Protein AF-A0A4P9VZH7-F1 (afdb_monomer)

Secondary structure (DSSP, 8-state):
--SHHHHHHHHHHHHHHHH---TT--EEEEE--TTSSHHHHHHHHHHHH-BSSSSEEEE-HHHHHSPPPPTTSB-HHHHTTTT-SEEEEEPPPTTPPEEHHHHHHHHSSPPEEEB-TT--SPEEE---SEEEEE-SSPPPEES--GGGGGGEEEEE---EEESS--STTEEE--TTHHHHHTT-HHHHHTT-

Foldseek 3Di:
DLDVVLVVVVLVVVVVLPVLDLPLLAAEEEEADPQLCPVVVVVLVCLQQPEQVGQEYEDEVCQQQDDDDDLADADVVLVSQANHSAYEYEDDPPPRAGELVSSSVQSDQDWRWYHHPPDPDIDIGGHRYHYYYYDHDDHHHPDDDCVSVSRYHYDYSQAHADCDADDPRYDHDDPCSSVVSSPCNVVSNVSD

Structure (mmCIF, N/CA/C/O backbone):
data_AF-A0A4P9VZH7-F1
#
_entry.id   AF-A0A4P9VZH7-F1
#
loop_
_atom_site.group_PDB
_atom_site.id
_atom_site.type_symbol
_atom_site.label_atom_id
_atom_site.label_alt_id
_atom_site.label_comp_id
_atom_site.label_asym_id
_atom_site.label_entity_id
_atom_site.label_seq_id
_atom_site.pdbx_PDB_ins_code
_atom_site.Cartn_x
_atom_site.Cartn_y
_atom_site.Cartn_z
_atom_site.occupancy
_atom_site.B_iso_or_equiv
_atom_site.auth_seq_id
_atom_site.auth_comp_id
_atom_site.auth_asym_id
_atom_site.auth_atom_id
_atom_site.pdbx_PDB_model_num
ATOM 1 N N . MET A 1 1 ? 7.309 -5.563 -14.336 1.00 83.44 1 MET A N 1
ATOM 2 C CA . MET A 1 1 ? 7.587 -6.885 -13.747 1.00 83.44 1 MET A CA 1
ATOM 3 C C . MET A 1 1 ? 8.394 -7.714 -14.736 1.00 83.44 1 MET A C 1
ATOM 5 O O . MET A 1 1 ? 8.312 -7.403 -15.923 1.00 83.44 1 MET A O 1
ATOM 9 N N . PRO A 1 2 ? 9.255 -8.638 -14.278 1.00 81.81 2 PRO A N 1
ATOM 10 C CA . PRO A 1 2 ? 10.140 -9.444 -15.129 1.00 81.81 2 PRO A CA 1
ATOM 11 C C . PRO A 1 2 ? 9.435 -10.348 -16.132 1.00 81.81 2 PRO A C 1
ATOM 13 O O . PRO A 1 2 ? 9.999 -10.617 -17.189 1.00 81.81 2 PRO A O 1
ATOM 16 N N . ASN A 1 3 ? 8.241 -10.826 -15.794 1.00 89.06 3 ASN A N 1
ATOM 17 C CA . ASN A 1 3 ? 7.464 -11.752 -16.604 1.00 89.06 3 ASN A CA 1
ATOM 18 C C . ASN A 1 3 ? 5.957 -11.470 -16.445 1.00 89.06 3 ASN A C 1
ATOM 20 O O . ASN A 1 3 ? 5.538 -10.697 -15.574 1.00 89.06 3 ASN A O 1
ATOM 24 N N . ASP A 1 4 ? 5.157 -12.089 -17.312 1.00 91.69 4 ASP A N 1
ATOM 25 C CA . ASP A 1 4 ? 3.703 -11.905 -17.351 1.00 91.69 4 ASP A CA 1
ATOM 26 C C . ASP A 1 4 ? 2.993 -12.538 -16.149 1.00 91.69 4 ASP A C 1
ATOM 28 O O . ASP A 1 4 ? 1.936 -12.063 -15.740 1.00 91.69 4 ASP A O 1
ATOM 32 N N . GLU A 1 5 ? 3.576 -13.577 -15.550 1.00 92.12 5 GLU A N 1
ATOM 33 C CA . GLU A 1 5 ? 3.021 -14.247 -14.373 1.00 92.12 5 GLU A CA 1
ATOM 34 C C . GLU A 1 5 ? 3.055 -13.329 -13.145 1.00 92.12 5 GLU A C 1
ATOM 36 O O . GLU A 1 5 ? 2.029 -13.111 -12.503 1.00 92.12 5 GLU A O 1
ATOM 41 N N . GLU A 1 6 ? 4.195 -12.695 -12.874 1.00 89.94 6 GLU A N 1
ATOM 42 C CA . GLU A 1 6 ? 4.352 -11.702 -11.811 1.00 89.94 6 GLU A CA 1
ATOM 43 C C . GLU A 1 6 ? 3.517 -10.446 -12.067 1.00 89.94 6 GLU A C 1
ATOM 45 O O . GLU A 1 6 ? 2.970 -9.862 -11.130 1.00 89.94 6 GLU A O 1
ATOM 50 N N . LEU A 1 7 ? 3.377 -10.027 -13.331 1.00 91.62 7 LEU A N 1
ATOM 51 C CA . LEU A 1 7 ? 2.460 -8.944 -13.685 1.00 91.62 7 LEU A CA 1
ATOM 52 C C . LEU A 1 7 ? 1.005 -9.337 -13.397 1.00 91.62 7 LEU A C 1
ATOM 54 O O . LEU A 1 7 ? 0.269 -8.550 -12.808 1.00 91.62 7 LEU A O 1
ATOM 58 N N . SER A 1 8 ? 0.592 -10.548 -13.777 1.00 94.19 8 SER A N 1
ATOM 59 C CA . SER A 1 8 ? -0.756 -11.058 -13.518 1.00 94.19 8 SER A CA 1
ATOM 60 C C . SER A 1 8 ? -1.032 -11.175 -12.020 1.00 94.19 8 SER A C 1
ATOM 62 O O . SER A 1 8 ? -2.099 -10.768 -11.564 1.00 94.19 8 SER A O 1
ATOM 64 N N . TYR A 1 9 ? -0.066 -11.676 -11.246 1.00 91.69 9 TYR A N 1
ATOM 65 C CA . TYR A 1 9 ? -0.145 -11.727 -9.790 1.00 91.69 9 TYR A CA 1
ATOM 66 C C . TYR A 1 9 ? -0.318 -10.329 -9.190 1.00 91.69 9 TYR A C 1
ATOM 68 O O . TYR A 1 9 ? -1.246 -10.112 -8.413 1.00 91.69 9 TYR A O 1
ATOM 76 N N . LEU A 1 10 ? 0.517 -9.366 -9.600 1.00 92.56 10 LEU A N 1
ATOM 77 C CA . LEU A 1 10 ? 0.422 -7.979 -9.148 1.00 92.56 10 LEU A CA 1
ATOM 78 C C . LEU A 1 10 ? -0.959 -7.386 -9.437 1.00 92.56 10 LEU A C 1
ATOM 80 O O . LEU A 1 10 ? -1.552 -6.785 -8.549 1.00 92.56 10 LEU A O 1
ATOM 84 N N . LEU A 1 11 ? -1.472 -7.550 -10.660 1.00 94.12 11 LEU A N 1
ATOM 85 C CA . LEU A 1 11 ? -2.777 -7.012 -11.048 1.00 94.12 11 LEU A CA 1
ATOM 86 C C . LEU A 1 11 ? -3.919 -7.656 -10.252 1.00 94.12 11 LEU A C 1
ATOM 88 O O . LEU A 1 11 ? -4.786 -6.940 -9.767 1.00 94.12 11 LEU A O 1
ATOM 92 N N . LYS A 1 12 ? -3.892 -8.978 -10.035 1.00 92.19 12 LYS A N 1
ATOM 93 C CA . LYS A 1 12 ? -4.881 -9.673 -9.189 1.00 92.19 12 LYS A CA 1
ATOM 94 C C . LYS A 1 12 ? -4.823 -9.213 -7.735 1.00 92.19 12 LYS A C 1
ATOM 96 O O . LYS A 1 12 ? -5.861 -9.026 -7.108 1.00 92.19 12 LYS A O 1
ATOM 101 N N . TRP A 1 13 ? -3.620 -9.021 -7.198 1.00 91.50 13 TRP A N 1
ATOM 102 C CA . TRP A 1 13 ? -3.444 -8.480 -5.856 1.00 91.50 13 TRP A CA 1
ATOM 103 C C . TRP A 1 13 ? -3.993 -7.050 -5.762 1.00 91.50 13 TRP A C 1
ATOM 105 O O . TRP A 1 13 ? -4.778 -6.762 -4.864 1.00 91.50 13 TRP A O 1
ATOM 115 N N . LEU A 1 14 ? -3.682 -6.181 -6.724 1.00 93.12 14 LEU A N 1
ATOM 116 C CA . LEU A 1 14 ? -4.234 -4.826 -6.780 1.00 93.12 14 LEU A CA 1
ATOM 117 C C . LEU A 1 14 ? -5.761 -4.805 -6.900 1.00 93.12 14 LEU A C 1
ATOM 119 O O . LEU A 1 14 ? -6.404 -4.003 -6.227 1.00 93.12 14 LEU A O 1
ATOM 123 N N . ALA A 1 15 ? -6.337 -5.698 -7.706 1.00 92.75 15 ALA A N 1
ATOM 124 C CA . ALA A 1 15 ? -7.782 -5.875 -7.810 1.00 92.75 15 ALA A CA 1
ATOM 125 C C . ALA A 1 15 ? -8.389 -6.273 -6.456 1.00 92.75 15 ALA A C 1
ATOM 127 O O . ALA A 1 15 ? -9.385 -5.695 -6.025 1.00 92.75 15 ALA A O 1
ATOM 128 N N . SER A 1 16 ? -7.733 -7.179 -5.719 1.00 90.38 16 SER A N 1
ATOM 129 C CA . SER A 1 16 ? -8.167 -7.559 -4.367 1.00 90.38 16 SER A CA 1
ATOM 130 C C . SER A 1 16 ? -8.118 -6.402 -3.363 1.00 90.38 16 SER A C 1
ATOM 132 O O . SER A 1 16 ? -8.847 -6.410 -2.381 1.00 90.38 16 SER A O 1
ATOM 134 N N . CYS A 1 17 ? -7.319 -5.356 -3.606 1.00 91.25 17 CYS A N 1
ATOM 135 C CA . CYS A 1 17 ? -7.330 -4.175 -2.745 1.00 91.25 17 CYS A CA 1
ATOM 136 C C . CYS A 1 17 ? -8.631 -3.358 -2.869 1.00 91.25 17 CYS A C 1
ATOM 138 O O . CYS A 1 17 ? -8.919 -2.564 -1.975 1.00 91.25 17 CYS A O 1
ATOM 140 N N . LEU A 1 18 ? -9.404 -3.503 -3.955 1.00 91.19 18 LEU A N 1
ATOM 141 C CA . LEU A 1 18 ? -10.576 -2.665 -4.248 1.00 91.19 18 LEU A CA 1
ATOM 142 C C . LEU A 1 18 ? -11.820 -3.032 -3.427 1.00 91.19 18 LEU A C 1
ATOM 144 O O . LEU A 1 18 ? -12.591 -2.145 -3.041 1.00 91.19 18 LEU A O 1
ATOM 148 N N . ASP A 1 19 ? -12.029 -4.320 -3.156 1.00 87.81 19 ASP A N 1
ATOM 149 C CA . ASP A 1 19 ? -13.253 -4.812 -2.509 1.00 87.81 19 ASP A CA 1
ATOM 150 C C . ASP A 1 19 ? -13.330 -4.443 -1.013 1.00 87.81 19 ASP A C 1
ATOM 152 O O . ASP A 1 19 ? -14.419 -4.301 -0.450 1.00 87.81 19 ASP A O 1
ATOM 156 N N . GLY A 1 20 ? -12.176 -4.179 -0.393 1.00 84.75 20 GLY A N 1
ATOM 157 C CA . GLY A 1 20 ? -12.034 -3.859 1.023 1.00 84.75 20 GLY A CA 1
ATOM 158 C C . GLY A 1 20 ? -12.288 -5.032 1.961 1.00 84.75 20 GLY A C 1
ATOM 159 O O . GLY A 1 20 ? -12.512 -4.816 3.155 1.00 84.75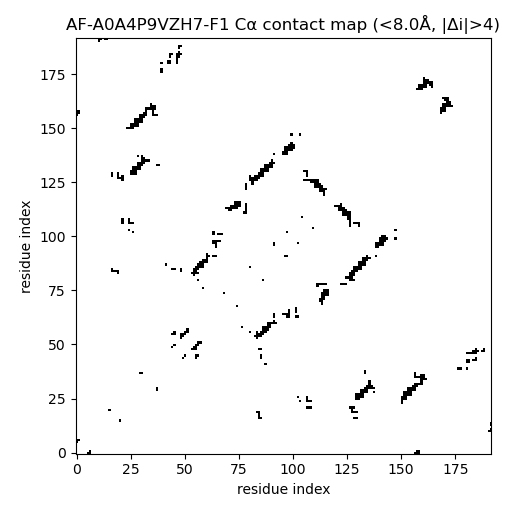 20 GLY A O 1
ATOM 160 N N . LEU A 1 21 ? -12.276 -6.253 1.428 1.00 84.12 21 LEU A N 1
ATOM 161 C CA . LEU A 1 21 ? -12.323 -7.482 2.191 1.00 84.12 21 LEU A CA 1
ATOM 162 C C . LEU A 1 21 ? -10.932 -7.785 2.747 1.00 84.12 21 LEU A C 1
ATOM 164 O O . LEU A 1 21 ? -9.894 -7.586 2.120 1.00 84.12 21 LEU A O 1
ATOM 168 N N . LYS A 1 22 ? -10.916 -8.283 3.976 1.00 75.12 22 LYS A N 1
ATOM 169 C CA . LYS A 1 22 ? -9.702 -8.522 4.760 1.00 75.12 22 LYS A CA 1
ATOM 170 C C . LYS A 1 22 ? -9.483 -10.011 4.990 1.00 75.12 22 LYS A C 1
ATOM 172 O O . LYS A 1 22 ? -9.107 -10.437 6.078 1.00 75.12 22 LYS A O 1
ATOM 177 N N . THR A 1 23 ? -9.726 -10.810 3.955 1.00 69.38 23 THR A N 1
ATOM 178 C CA . THR A 1 23 ? -9.753 -12.278 4.038 1.00 69.38 23 THR A CA 1
ATOM 179 C C . THR A 1 23 ? -8.418 -12.867 4.493 1.00 69.38 23 THR A C 1
ATOM 181 O O . THR A 1 23 ? -8.400 -13.880 5.181 1.00 69.38 23 THR A O 1
ATOM 184 N N . ASN A 1 24 ? -7.310 -12.202 4.156 1.00 66.25 24 ASN A N 1
ATOM 185 C CA . ASN A 1 24 ? -5.959 -12.715 4.384 1.00 66.25 24 ASN A CA 1
ATOM 186 C C . ASN A 1 24 ? -5.114 -11.834 5.331 1.00 66.25 24 ASN A C 1
ATOM 188 O O . ASN A 1 24 ? -3.944 -12.128 5.545 1.00 66.25 24 ASN A O 1
ATOM 192 N N . GLU A 1 25 ? -5.676 -10.739 5.869 1.00 79.12 25 GLU A N 1
ATOM 193 C CA . GLU A 1 25 ? -4.986 -9.801 6.784 1.00 79.12 25 GLU A CA 1
ATOM 194 C C . GLU A 1 25 ? -3.587 -9.355 6.298 1.00 79.12 25 GLU A C 1
ATOM 196 O O . GLU A 1 25 ? -2.666 -9.166 7.099 1.00 79.12 25 GLU A O 1
ATOM 201 N N . ILE A 1 26 ? -3.436 -9.192 4.976 1.00 77.25 26 ILE A N 1
ATOM 202 C CA . ILE A 1 26 ? -2.144 -9.010 4.304 1.00 77.25 26 ILE A CA 1
ATOM 203 C C . ILE A 1 26 ? -1.599 -7.590 4.502 1.00 77.25 26 ILE A C 1
ATOM 205 O O . ILE A 1 26 ? -2.324 -6.605 4.331 1.00 77.25 26 ILE A O 1
ATOM 209 N N . PHE A 1 27 ? -0.296 -7.483 4.776 1.00 87.56 27 PHE A N 1
ATOM 210 C CA . PHE A 1 27 ? 0.482 -6.281 4.454 1.00 87.56 27 PHE A CA 1
ATOM 211 C C . PHE A 1 27 ? 1.467 -6.593 3.331 1.00 87.56 27 PHE A C 1
ATOM 213 O O . PHE A 1 27 ? 1.895 -7.733 3.160 1.00 87.56 27 PHE A O 1
ATOM 220 N N . THR A 1 28 ? 1.844 -5.584 2.554 1.00 91.44 28 THR A N 1
ATOM 221 C CA . THR A 1 28 ? 2.711 -5.775 1.394 1.00 91.44 28 THR A CA 1
ATOM 222 C C . THR A 1 28 ? 3.897 -4.830 1.414 1.00 91.44 28 THR A C 1
ATOM 224 O O . THR A 1 28 ? 3.746 -3.618 1.534 1.00 91.44 28 THR A O 1
ATOM 227 N N . ILE A 1 29 ? 5.094 -5.383 1.258 1.00 91.50 29 ILE A N 1
ATOM 228 C CA . ILE A 1 29 ? 6.333 -4.627 1.133 1.00 91.50 29 ILE A CA 1
ATOM 229 C C . ILE A 1 29 ? 6.671 -4.481 -0.349 1.00 91.50 29 ILE A C 1
ATOM 231 O O . ILE A 1 29 ? 6.890 -5.468 -1.050 1.00 91.50 29 ILE A O 1
AT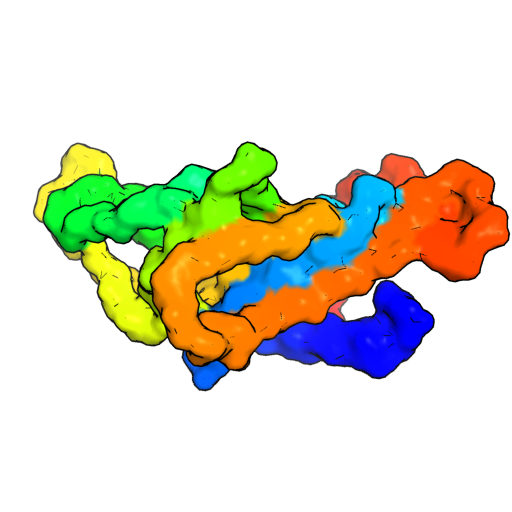OM 235 N N . LEU A 1 30 ? 6.766 -3.240 -0.818 1.00 93.44 30 LEU A N 1
ATOM 236 C CA . LEU A 1 30 ? 7.319 -2.911 -2.126 1.00 93.44 30 LEU A CA 1
ATOM 237 C C . LEU A 1 30 ? 8.805 -2.603 -1.947 1.00 93.44 30 LEU A C 1
ATOM 239 O O . LEU A 1 30 ? 9.168 -1.557 -1.399 1.00 93.44 30 LEU A O 1
ATOM 243 N N . THR A 1 31 ? 9.665 -3.499 -2.428 1.00 92.19 31 THR A N 1
ATOM 244 C CA . THR A 1 31 ? 11.121 -3.395 -2.258 1.00 92.19 31 THR A CA 1
ATOM 245 C C . THR A 1 31 ? 11.869 -3.258 -3.582 1.00 92.19 31 THR A C 1
ATOM 247 O O . THR A 1 31 ? 11.302 -3.407 -4.662 1.00 92.19 31 THR A O 1
ATOM 250 N N . GLY A 1 32 ? 13.140 -2.874 -3.514 1.00 88.81 32 GLY A N 1
ATOM 251 C CA . GLY A 1 32 ? 14.052 -2.801 -4.654 1.00 88.81 32 GLY A CA 1
ATOM 252 C C . GLY A 1 32 ? 14.937 -1.558 -4.620 1.00 88.81 32 GLY A C 1
ATOM 253 O O . GLY A 1 32 ? 14.823 -0.714 -3.733 1.00 88.81 32 GLY A O 1
ATOM 254 N N . SER A 1 33 ? 15.819 -1.422 -5.605 1.00 85.31 33 SER A N 1
ATOM 255 C CA . SER A 1 33 ? 16.818 -0.347 -5.615 1.00 85.31 33 SER A CA 1
ATOM 256 C C . SER A 1 33 ? 16.256 1.031 -6.014 1.00 85.31 33 SER A C 1
ATOM 258 O O . SER A 1 33 ? 15.162 1.163 -6.556 1.00 85.31 33 SER A O 1
ATOM 260 N N . GLY A 1 34 ? 17.012 2.103 -5.766 1.00 86.06 34 GLY A N 1
ATOM 261 C CA . GLY A 1 34 ? 16.618 3.447 -6.200 1.00 86.06 34 GLY A CA 1
ATOM 262 C C . GLY A 1 34 ? 16.421 3.548 -7.722 1.00 86.06 34 GLY A C 1
ATOM 263 O O . GLY A 1 34 ? 17.186 2.971 -8.497 1.00 86.06 34 GLY A O 1
ATOM 264 N N . ARG A 1 35 ? 15.434 4.354 -8.148 1.00 88.38 35 ARG A N 1
ATOM 265 C CA . ARG A 1 35 ? 14.987 4.513 -9.553 1.00 88.38 35 ARG A CA 1
ATOM 266 C C . ARG A 1 35 ? 14.364 3.242 -10.151 1.00 88.38 35 ARG A C 1
ATOM 268 O O . ARG A 1 35 ? 14.589 2.956 -11.320 1.00 88.38 35 ARG A O 1
ATOM 275 N N . ASN A 1 36 ? 13.555 2.514 -9.386 1.00 91.69 36 ASN A N 1
ATOM 276 C CA . ASN A 1 36 ? 12.896 1.279 -9.833 1.00 91.69 36 ASN A CA 1
ATOM 277 C C . ASN A 1 36 ? 11.384 1.386 -10.103 1.00 91.69 36 ASN A C 1
ATOM 279 O O . ASN A 1 36 ? 10.748 0.400 -10.455 1.00 91.69 36 ASN A O 1
ATOM 283 N N . GLY A 1 37 ? 10.796 2.573 -9.938 1.00 91.75 37 GLY A N 1
ATOM 284 C CA . GLY A 1 37 ? 9.382 2.814 -10.239 1.00 91.75 37 GLY A CA 1
ATOM 285 C C . GLY A 1 37 ? 8.403 2.618 -9.077 1.00 91.75 37 GLY A C 1
ATOM 286 O O . GLY A 1 37 ? 7.245 2.971 -9.261 1.00 91.75 37 GLY A O 1
ATOM 287 N N . LYS A 1 38 ? 8.833 2.183 -7.878 1.00 92.69 38 LYS A N 1
ATOM 288 C CA . LYS A 1 38 ? 7.950 2.025 -6.692 1.00 92.69 38 LYS A CA 1
ATOM 289 C C . LYS A 1 38 ? 7.105 3.266 -6.389 1.00 92.69 38 LYS A C 1
ATOM 291 O O . LYS A 1 38 ? 5.890 3.178 -6.249 1.00 92.69 38 LYS A O 1
ATOM 296 N N . GLY A 1 39 ? 7.748 4.434 -6.362 1.00 92.81 39 GLY A N 1
ATOM 297 C CA . GLY A 1 39 ? 7.053 5.693 -6.089 1.00 92.81 39 GLY A CA 1
ATOM 298 C C . GLY A 1 39 ? 6.059 6.078 -7.188 1.00 92.81 39 GLY A C 1
ATOM 299 O O . GLY A 1 39 ? 4.980 6.566 -6.888 1.00 92.81 39 GLY A O 1
ATOM 300 N N . VAL A 1 40 ? 6.388 5.811 -8.458 1.00 94.75 40 VAL A N 1
ATOM 301 C CA . VAL A 1 40 ? 5.478 6.065 -9.592 1.00 94.75 40 VAL A CA 1
ATOM 302 C C . VAL A 1 40 ? 4.289 5.103 -9.563 1.00 94.75 40 VAL A C 1
ATOM 304 O O . VAL A 1 40 ? 3.174 5.490 -9.885 1.00 94.75 40 VAL A O 1
ATOM 307 N N . PHE A 1 41 ? 4.519 3.861 -9.148 1.00 95.00 41 PHE A N 1
ATOM 308 C CA . PHE A 1 41 ? 3.471 2.870 -8.957 1.00 95.00 41 PHE A CA 1
ATOM 309 C C . PHE A 1 41 ? 2.500 3.263 -7.835 1.00 95.00 41 PHE A C 1
ATOM 311 O O . PHE A 1 41 ? 1.290 3.205 -8.025 1.00 95.00 41 PHE A O 1
ATOM 318 N N . CYS A 1 42 ? 3.010 3.733 -6.694 1.00 94.75 42 CYS A N 1
ATOM 319 C CA . CYS A 1 42 ? 2.145 4.216 -5.617 1.00 94.75 42 CYS A CA 1
ATOM 320 C C . CYS A 1 42 ? 1.383 5.482 -6.023 1.00 94.75 42 CYS A C 1
ATOM 322 O O . CYS A 1 42 ? 0.205 5.595 -5.709 1.00 94.75 42 CYS A O 1
ATOM 324 N N . GLU A 1 43 ? 2.014 6.379 -6.787 1.00 9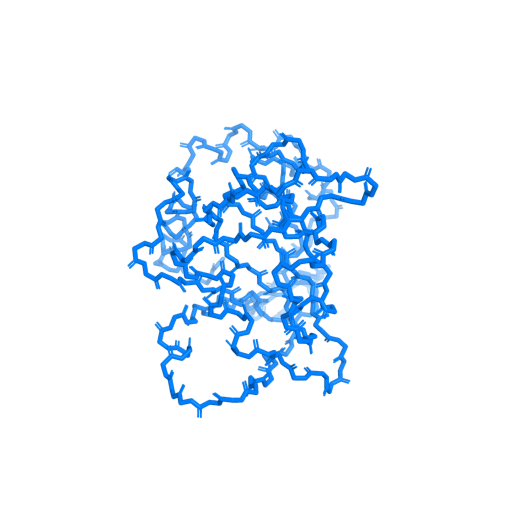5.62 43 GLU A N 1
ATOM 325 C CA . GLU A 1 43 ? 1.330 7.531 -7.382 1.00 95.62 43 GLU A CA 1
ATOM 326 C C . GLU A 1 43 ? 0.180 7.097 -8.302 1.00 95.62 43 GLU A C 1
ATOM 328 O O . GLU A 1 43 ? -0.914 7.646 -8.218 1.00 95.62 43 GLU A O 1
ATOM 333 N N . LEU A 1 44 ? 0.384 6.070 -9.135 1.00 96.44 44 LEU A N 1
ATOM 334 C CA . LEU A 1 44 ? -0.682 5.521 -9.974 1.00 96.44 44 LEU A CA 1
ATOM 335 C C . LEU A 1 44 ? -1.855 5.021 -9.124 1.00 96.44 44 LEU A C 1
ATOM 337 O O . LEU A 1 44 ? -3.001 5.322 -9.450 1.00 96.44 44 LEU A O 1
ATOM 341 N N . MET A 1 45 ? -1.590 4.324 -8.016 1.00 96.19 45 MET A N 1
ATOM 342 C CA . MET A 1 45 ? -2.640 3.890 -7.086 1.00 96.19 45 MET A CA 1
ATOM 343 C C . MET A 1 45 ? -3.363 5.068 -6.432 1.00 96.19 45 MET A C 1
ATOM 345 O O . MET A 1 45 ? -4.590 5.059 -6.355 1.00 96.19 45 MET A O 1
ATOM 349 N N . TYR A 1 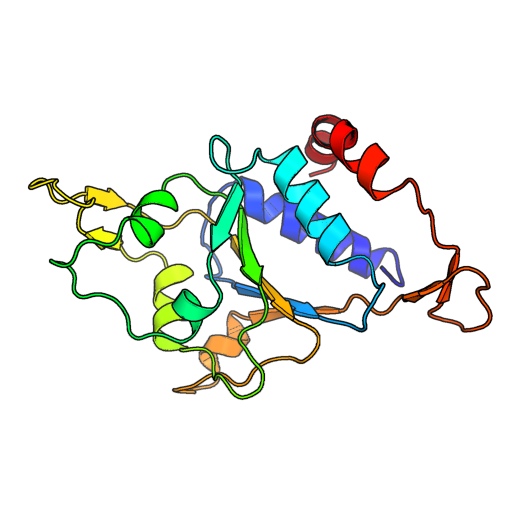46 ? -2.637 6.107 -6.015 1.00 96.62 46 TYR A N 1
ATOM 350 C CA . TYR A 1 46 ? -3.225 7.322 -5.445 1.00 96.62 46 TYR A CA 1
ATOM 351 C C . TYR A 1 46 ? -4.136 8.048 -6.431 1.00 96.62 46 TYR A C 1
ATOM 353 O O . TYR A 1 46 ? -5.226 8.473 -6.058 1.00 96.62 46 TYR A O 1
ATOM 361 N N . VAL A 1 47 ? -3.721 8.159 -7.691 1.00 96.50 47 VAL A N 1
ATOM 362 C CA . VAL A 1 47 ? -4.522 8.772 -8.756 1.00 96.50 47 VAL A CA 1
ATOM 363 C C . VAL A 1 47 ? -5.734 7.900 -9.098 1.00 96.50 47 VAL A C 1
ATOM 365 O O . VAL A 1 47 ? -6.816 8.424 -9.340 1.00 96.50 47 VAL A O 1
ATOM 368 N N . THR A 1 48 ? -5.573 6.575 -9.091 1.00 96.38 48 THR A N 1
ATOM 369 C CA . THR A 1 48 ? -6.637 5.611 -9.420 1.00 96.38 48 THR A CA 1
ATOM 370 C C . THR A 1 48 ? -7.723 5.566 -8.350 1.00 96.38 48 THR A C 1
ATOM 372 O O . THR A 1 48 ? -8.906 5.605 -8.666 1.00 96.38 48 THR A O 1
ATOM 375 N N . MET A 1 49 ? -7.332 5.501 -7.076 1.00 95.00 49 MET A N 1
ATOM 376 C CA . MET A 1 49 ? -8.262 5.376 -5.950 1.00 95.00 49 MET A CA 1
ATOM 377 C C . MET A 1 49 ? -8.689 6.724 -5.353 1.00 95.00 49 MET A C 1
ATOM 379 O O . MET A 1 49 ? -9.664 6.774 -4.607 1.00 95.00 49 MET A O 1
ATOM 383 N N . GLY A 1 50 ? -7.979 7.809 -5.666 1.00 96.00 50 GLY A N 1
ATOM 384 C CA . GLY A 1 50 ? -8.162 9.133 -5.076 1.00 96.00 50 GLY A CA 1
ATOM 385 C C . GLY A 1 50 ? -7.492 9.248 -3.704 1.00 96.00 50 GLY A C 1
ATOM 386 O O . GLY A 1 50 ? -7.886 8.582 -2.746 1.00 96.00 50 GLY A O 1
ATOM 387 N N . LEU A 1 51 ? -6.480 10.109 -3.594 1.00 94.25 51 LEU A N 1
ATOM 388 C CA . LEU A 1 51 ? -5.749 10.345 -2.348 1.00 94.25 51 LEU A CA 1
ATOM 389 C C . LEU A 1 51 ? -6.539 11.235 -1.378 1.00 94.25 51 LEU A C 1
ATOM 391 O O . LEU A 1 51 ? -7.125 12.234 -1.788 1.00 94.25 51 LEU A O 1
ATOM 395 N N . SER A 1 52 ? -6.484 10.900 -0.088 1.00 85.75 52 SER A N 1
ATOM 396 C CA . SER A 1 52 ? -7.075 11.628 1.049 1.00 85.75 52 SER A CA 1
ATOM 397 C C . SER A 1 52 ? -8.599 11.662 1.062 1.00 85.75 52 SER A C 1
ATOM 399 O O . SER A 1 52 ? -9.190 11.111 1.985 1.00 85.75 52 SER A O 1
ATOM 401 N N . GLU A 1 53 ? -9.235 12.227 0.041 1.00 89.00 53 GLU A N 1
ATOM 402 C CA . GLU A 1 53 ? -10.699 12.306 -0.077 1.00 89.00 53 GLU A CA 1
ATOM 403 C C . GLU A 1 53 ? -11.300 11.045 -0.716 1.00 89.00 53 GLU A C 1
ATOM 405 O O . GLU A 1 53 ? -12.466 10.725 -0.502 1.00 89.00 53 GLU A O 1
ATOM 410 N N . GLY A 1 54 ? -10.499 10.302 -1.486 1.00 94.81 54 GLY A N 1
ATOM 411 C CA . GLY A 1 54 ? -10.909 9.040 -2.097 1.00 94.81 54 GLY A CA 1
ATOM 412 C C . GLY A 1 54 ? -10.593 7.823 -1.229 1.00 94.81 54 GLY A C 1
ATOM 413 O O . GLY A 1 54 ? -10.575 7.872 0.003 1.00 94.81 54 GLY A O 1
ATOM 414 N N . TYR A 1 55 ? -10.312 6.706 -1.887 1.00 96.31 55 TYR A N 1
ATOM 415 C CA . TYR A 1 55 ? -10.059 5.410 -1.267 1.00 96.31 55 TYR A CA 1
ATOM 416 C C . TYR A 1 55 ? -8.574 5.151 -0.965 1.00 96.31 55 TYR A C 1
ATOM 418 O O . TYR A 1 55 ? -8.241 4.096 -0.425 1.00 96.31 55 TYR A O 1
ATOM 426 N N . ALA A 1 56 ? -7.673 6.088 -1.262 1.00 96.69 56 ALA A N 1
ATOM 427 C CA . ALA A 1 56 ? -6.259 5.989 -0.918 1.00 96.69 56 ALA A CA 1
ATOM 428 C C . ALA A 1 56 ? -5.855 6.929 0.227 1.00 96.69 56 ALA A C 1
ATOM 430 O O . ALA A 1 56 ? -6.372 8.040 0.368 1.00 96.69 56 ALA A O 1
ATOM 431 N N . HIS A 1 57 ? -4.882 6.505 1.031 1.00 96.25 57 HIS A N 1
ATOM 432 C CA . HIS A 1 57 ? -4.289 7.323 2.086 1.00 96.25 57 HIS A CA 1
ATOM 433 C C . HIS A 1 57 ? -2.806 7.001 2.298 1.00 96.25 57 HIS A C 1
ATOM 435 O O . HIS A 1 57 ? -2.317 5.936 1.914 1.00 96.25 57 HIS A O 1
ATOM 441 N N . THR A 1 58 ? -2.087 7.924 2.930 1.00 95.19 58 THR A N 1
ATOM 442 C CA . THR A 1 58 ? -0.688 7.734 3.323 1.00 95.19 58 THR A CA 1
ATOM 443 C C . THR A 1 58 ? -0.553 7.743 4.831 1.00 95.19 58 THR A C 1
ATOM 445 O O . THR A 1 58 ? -1.187 8.565 5.483 1.00 95.19 58 THR A O 1
ATOM 448 N N . ILE A 1 59 ? 0.324 6.902 5.371 1.00 92.81 59 ILE A N 1
ATOM 449 C CA . ILE A 1 59 ? 0.684 6.932 6.793 1.00 92.81 59 ILE A CA 1
ATOM 450 C C . ILE A 1 59 ? 2.151 7.307 6.970 1.00 92.81 59 ILE A C 1
ATOM 452 O O . ILE A 1 59 ? 3.001 7.022 6.121 1.00 92.81 59 ILE A O 1
ATOM 456 N N . GLN A 1 60 ? 2.456 7.947 8.093 1.00 88.62 60 GLN A N 1
ATOM 457 C CA . GLN A 1 60 ? 3.837 8.208 8.473 1.00 88.62 60 GLN A CA 1
ATOM 458 C C . GLN A 1 60 ? 4.511 6.913 8.923 1.00 88.62 60 GLN A C 1
ATOM 460 O O . GLN A 1 60 ? 3.891 6.061 9.557 1.00 88.62 60 GLN A O 1
ATOM 465 N N . SER A 1 61 ? 5.802 6.775 8.635 1.00 83.50 61 SER A N 1
ATOM 466 C CA . SER A 1 61 ? 6.565 5.597 9.047 1.00 83.50 61 SER A CA 1
ATOM 467 C C . SER A 1 61 ? 6.652 5.454 10.570 1.00 83.50 61 SER A C 1
ATOM 469 O O . SER A 1 61 ? 6.649 4.335 11.077 1.00 83.50 61 SER A O 1
ATOM 471 N N . SER A 1 62 ? 6.624 6.578 11.293 1.00 85.75 62 SER A N 1
ATOM 472 C CA . SER A 1 62 ? 6.548 6.645 12.757 1.00 85.75 62 SER A CA 1
ATOM 473 C C . SER A 1 62 ? 5.377 5.846 13.329 1.00 85.75 62 SER A C 1
ATOM 475 O O . SER A 1 62 ? 5.519 5.234 14.383 1.00 85.75 62 SER A O 1
ATOM 477 N N . MET A 1 63 ? 4.249 5.795 12.614 1.00 87.69 63 MET A N 1
ATOM 478 C CA . MET A 1 63 ? 3.067 5.027 12.997 1.00 87.69 63 MET A CA 1
ATOM 479 C C . MET A 1 63 ? 3.337 3.523 13.002 1.00 87.69 63 MET A C 1
ATOM 481 O O . MET A 1 63 ? 2.796 2.805 13.825 1.00 87.69 63 MET A O 1
ATOM 485 N N . LEU A 1 64 ? 4.191 3.029 12.105 1.00 87.06 64 LEU A N 1
ATOM 486 C CA . LEU A 1 64 ? 4.530 1.606 12.033 1.00 87.06 64 LEU A CA 1
ATOM 487 C C . LEU A 1 64 ? 5.591 1.203 13.060 1.00 87.06 64 LEU A C 1
ATOM 489 O O . LEU A 1 64 ? 5.786 0.016 13.301 1.00 87.06 64 LEU A O 1
ATOM 493 N N . THR A 1 65 ? 6.288 2.171 13.650 1.00 86.69 65 THR A N 1
ATOM 494 C CA . THR A 1 65 ? 7.383 1.944 14.605 1.00 86.69 65 THR A CA 1
ATOM 495 C C . THR A 1 65 ? 6.999 2.292 16.042 1.00 86.69 65 THR A C 1
ATOM 497 O O . THR A 1 65 ? 7.729 1.949 16.965 1.00 86.69 65 THR A O 1
ATOM 500 N N . SER A 1 66 ? 5.883 2.994 16.248 1.00 85.56 66 SER A N 1
ATOM 501 C CA . SER A 1 66 ? 5.403 3.403 17.566 1.00 85.56 66 SER A CA 1
ATOM 502 C C . SER A 1 66 ? 4.596 2.308 18.266 1.00 85.56 66 SER A C 1
ATOM 504 O O . SER A 1 66 ? 4.246 1.268 17.698 1.00 85.56 66 SER A O 1
ATOM 506 N N . GLU A 1 67 ? 4.299 2.539 19.543 1.00 84.44 67 GLU A N 1
ATOM 507 C CA . GLU A 1 67 ? 3.291 1.762 20.254 1.00 84.44 67 GLU A CA 1
ATOM 508 C C . GLU A 1 67 ? 1.881 2.161 19.815 1.00 84.44 67 GLU A C 1
ATOM 510 O O . GLU A 1 67 ? 1.611 3.307 19.441 1.00 84.44 67 GLU A O 1
ATOM 515 N N . ARG A 1 68 ? 0.962 1.197 19.896 1.00 83.12 68 ARG A N 1
ATOM 516 C CA . ARG A 1 68 ? -0.452 1.432 19.622 1.00 83.12 68 ARG A CA 1
ATOM 517 C C . ARG A 1 68 ? -0.992 2.498 20.594 1.00 83.12 68 ARG A C 1
ATOM 519 O O . ARG A 1 68 ? -0.837 2.333 21.805 1.00 83.12 68 ARG A O 1
ATOM 526 N N . PRO A 1 69 ? -1.698 3.533 20.104 1.00 82.75 69 PRO A N 1
ATOM 527 C CA . PRO A 1 69 ? -2.385 4.484 20.971 1.00 82.75 69 PRO A CA 1
ATOM 528 C C . PRO A 1 69 ? -3.412 3.786 21.872 1.00 82.75 69 PRO A C 1
ATOM 530 O O . PRO A 1 69 ? -4.091 2.848 21.442 1.00 82.75 69 PRO A O 1
ATOM 533 N N . SER A 1 70 ? -3.577 4.261 23.109 1.00 80.44 70 SER A N 1
ATOM 534 C CA . SER A 1 70 ? -4.668 3.779 23.964 1.00 80.44 70 SER A CA 1
ATOM 535 C C . SER A 1 70 ? -6.029 4.117 23.344 1.00 80.44 70 SER A C 1
ATOM 537 O O . SER A 1 70 ? -6.173 5.131 22.660 1.00 80.44 70 SER A O 1
ATOM 539 N N . SER A 1 71 ? -7.048 3.295 23.606 1.00 73.38 71 SER A N 1
ATOM 540 C CA . SER A 1 71 ? -8.394 3.457 23.025 1.00 73.38 71 SER A CA 1
ATOM 541 C C . SER A 1 71 ? -9.065 4.797 23.354 1.00 73.38 71 SER A C 1
ATOM 543 O O . SER A 1 71 ? -9.932 5.241 22.614 1.00 73.38 71 SER A O 1
ATOM 545 N N . SER A 1 72 ? -8.660 5.461 24.440 1.00 74.44 72 SER A N 1
ATOM 546 C CA . SER A 1 72 ? -9.188 6.765 24.866 1.00 74.44 72 SER A CA 1
ATOM 547 C C . SER A 1 72 ? -8.393 7.967 24.333 1.00 74.44 72 SER A C 1
ATOM 549 O O . SER A 1 72 ? -8.778 9.124 24.551 1.00 74.44 72 SER A O 1
ATOM 551 N N . SER A 1 73 ? -7.248 7.720 23.691 1.00 82.31 73 SER A N 1
ATOM 552 C CA . SER A 1 73 ? -6.385 8.778 23.167 1.00 82.31 73 SER A CA 1
ATOM 553 C C . SER A 1 73 ? -6.910 9.320 21.836 1.00 82.31 73 SER A C 1
ATOM 555 O O . SER A 1 73 ? -7.500 8.571 21.054 1.00 82.31 73 SER A O 1
ATOM 557 N N . PRO A 1 74 ? -6.686 10.612 21.536 1.00 86.75 74 PRO A N 1
ATOM 558 C CA . PRO A 1 74 ? -6.885 11.119 20.187 1.00 86.75 74 PRO A CA 1
ATOM 559 C C . PRO A 1 74 ? -6.025 10.338 19.189 1.00 86.75 74 PRO A C 1
ATOM 561 O O . PRO A 1 74 ? -4.815 10.221 19.383 1.00 86.75 74 PRO A O 1
ATOM 564 N N . CYS A 1 75 ? -6.633 9.816 18.126 1.00 91.12 75 CYS A N 1
ATOM 565 C CA . CYS A 1 75 ? -5.929 9.054 17.091 1.00 91.12 75 CYS A CA 1
ATOM 566 C C . CYS A 1 75 ? -6.461 9.355 15.674 1.00 91.12 75 CYS A C 1
ATOM 568 O O . CYS A 1 75 ? -6.852 8.441 14.945 1.00 91.12 75 CYS A O 1
ATOM 570 N N . PRO A 1 76 ? -6.473 10.635 15.250 1.00 91.81 76 PRO A N 1
ATOM 571 C CA . PRO A 1 76 ? -7.019 11.032 13.950 1.00 91.81 76 PRO A CA 1
ATOM 572 C C . PRO A 1 76 ? -6.386 10.268 12.779 1.00 91.81 76 PRO A C 1
ATOM 574 O O . PRO A 1 76 ? -7.100 9.887 11.860 1.00 91.81 76 PRO A O 1
ATOM 577 N N . ASP A 1 77 ? -5.087 9.962 12.842 1.00 91.31 77 ASP A N 1
ATOM 578 C CA . ASP A 1 77 ? -4.381 9.212 11.793 1.00 91.31 77 ASP A CA 1
ATOM 579 C C . ASP A 1 77 ? -4.944 7.798 11.588 1.00 91.31 77 ASP A C 1
ATOM 581 O O . ASP A 1 77 ? -4.983 7.309 10.463 1.00 91.31 77 ASP A O 1
ATOM 585 N N . LEU A 1 78 ? -5.418 7.151 12.661 1.00 92.88 78 LEU A N 1
ATOM 586 C CA . LEU A 1 78 ? -6.087 5.852 12.587 1.00 92.88 78 LEU A CA 1
ATOM 587 C C . LEU A 1 78 ? -7.517 5.993 12.066 1.00 92.88 78 LEU A C 1
ATOM 589 O O . LEU A 1 78 ? -7.932 5.225 11.203 1.00 92.88 78 LEU A O 1
ATOM 593 N N . LEU A 1 79 ? -8.264 6.976 12.573 1.00 93.62 79 LEU A N 1
ATOM 594 C CA . LEU A 1 79 ? -9.657 7.199 12.179 1.00 93.62 79 LEU A CA 1
ATOM 595 C C . LEU A 1 79 ? -9.782 7.616 10.706 1.00 93.62 79 LEU A C 1
ATOM 597 O O . LEU A 1 79 ? -10.706 7.195 10.017 1.00 93.62 79 LEU A O 1
ATOM 601 N N . ASN A 1 80 ? -8.796 8.340 10.174 1.00 93.94 80 ASN A N 1
ATOM 602 C CA . ASN A 1 80 ? -8.728 8.725 8.762 1.00 93.94 80 ASN A CA 1
ATOM 603 C C . ASN A 1 80 ? -8.536 7.538 7.800 1.00 93.94 80 ASN A C 1
ATOM 605 O O . ASN A 1 80 ? -8.671 7.701 6.585 1.00 93.94 80 ASN A O 1
ATOM 609 N N . LEU A 1 81 ? -8.262 6.335 8.319 1.00 94.38 81 LEU A N 1
ATOM 610 C CA . LEU A 1 81 ? -8.223 5.103 7.527 1.00 94.38 81 LEU A CA 1
ATOM 611 C C . LEU A 1 81 ? -9.622 4.545 7.229 1.00 94.38 81 LEU A C 1
ATOM 613 O O . LEU A 1 81 ? -9.741 3.557 6.497 1.00 94.38 81 LEU A O 1
ATOM 617 N N . GLN A 1 82 ? -10.680 5.162 7.765 1.00 94.44 82 GLN A N 1
ATOM 618 C CA . GLN A 1 82 ? -12.057 4.777 7.485 1.00 94.44 82 GLN A CA 1
ATOM 619 C C . GLN A 1 82 ? -12.346 4.817 5.983 1.00 94.44 82 GLN A C 1
ATOM 621 O O . GLN A 1 82 ? -12.067 5.800 5.295 1.00 94.44 82 GLN A O 1
ATOM 626 N N . GLY A 1 83 ? -12.906 3.723 5.465 1.00 93.62 83 GLY A N 1
ATOM 627 C CA . GLY A 1 83 ? -13.271 3.611 4.055 1.00 93.62 83 GLY A CA 1
ATOM 628 C C . GLY A 1 83 ? -12.088 3.504 3.094 1.00 93.62 83 GLY A C 1
ATOM 629 O O . GLY A 1 83 ? -12.313 3.342 1.899 1.00 93.62 83 GLY A O 1
ATOM 630 N N . LYS A 1 84 ? -10.834 3.569 3.560 1.00 95.69 84 LYS A N 1
ATOM 631 C CA . LYS A 1 84 ? -9.665 3.462 2.679 1.00 95.69 84 LYS A CA 1
ATOM 632 C C . LYS A 1 84 ? -9.482 2.021 2.208 1.00 95.69 84 LYS A C 1
ATOM 634 O O . LYS A 1 84 ? -9.734 1.081 2.954 1.00 95.69 84 LYS A O 1
ATOM 639 N N . ARG A 1 85 ? -9.035 1.874 0.963 1.00 94.69 85 ARG A N 1
ATOM 640 C CA . ARG A 1 85 ? -8.730 0.627 0.244 1.00 94.69 85 ARG A CA 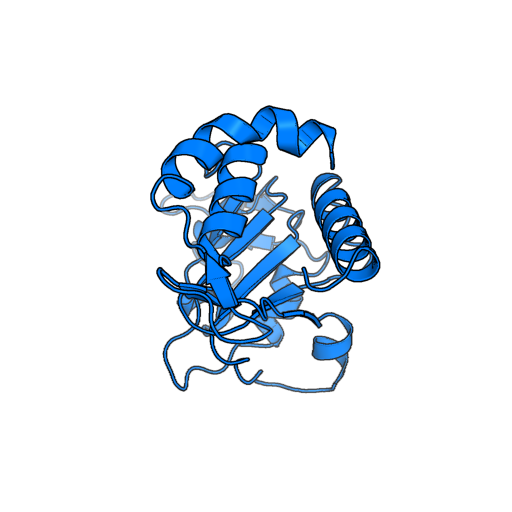1
ATOM 641 C C . ARG A 1 85 ? -7.232 0.441 0.032 1.00 94.69 85 ARG A C 1
ATOM 643 O O . ARG A 1 85 ? -6.732 -0.677 0.081 1.00 94.69 85 ARG A O 1
ATOM 650 N N . TRP A 1 86 ? -6.500 1.542 -0.102 1.00 95.06 86 TRP A N 1
ATOM 651 C CA . TRP A 1 86 ? -5.047 1.551 -0.235 1.00 95.06 86 TRP A CA 1
ATOM 652 C C . TRP A 1 86 ? -4.428 2.488 0.788 1.00 95.06 86 TRP A C 1
ATOM 654 O O . TRP A 1 86 ? -4.687 3.689 0.774 1.00 95.06 86 TRP A O 1
ATOM 664 N N . VAL A 1 87 ? -3.598 1.948 1.674 1.00 95.38 87 VAL A N 1
ATOM 665 C CA . VAL A 1 87 ? -2.856 2.740 2.654 1.00 95.38 87 VAL A CA 1
ATOM 666 C C . VAL A 1 87 ? -1.386 2.444 2.483 1.00 95.38 87 VAL A C 1
ATOM 668 O O . VAL A 1 87 ? -0.967 1.302 2.634 1.00 95.38 87 VAL A O 1
ATOM 671 N N . CYS A 1 88 ? -0.598 3.469 2.177 1.00 94.56 88 CYS A N 1
ATOM 672 C CA . CYS A 1 88 ? 0.828 3.296 1.949 1.00 94.56 88 CYS A CA 1
ATOM 673 C C . CYS A 1 88 ? 1.665 4.106 2.941 1.00 94.56 88 CYS A C 1
ATOM 675 O O . CYS A 1 88 ? 1.499 5.318 3.078 1.00 94.56 88 CYS A O 1
ATOM 677 N N . GLY A 1 89 ? 2.594 3.427 3.606 1.00 91.56 89 GLY A N 1
ATOM 678 C CA . GLY A 1 89 ? 3.642 4.023 4.420 1.00 91.56 89 GLY A CA 1
ATOM 679 C C . GLY A 1 89 ? 4.967 4.104 3.668 1.00 91.56 89 GLY A C 1
ATOM 680 O O . GLY A 1 89 ? 5.285 3.258 2.826 1.00 91.56 89 GLY A O 1
ATOM 681 N N . SER A 1 90 ? 5.745 5.131 3.986 1.00 80.62 90 SER A N 1
ATOM 682 C CA . SER A 1 90 ? 7.147 5.236 3.569 1.00 80.62 90 SER A CA 1
ATOM 683 C C . SER A 1 90 ? 8.055 4.418 4.492 1.00 80.62 90 SER A C 1
ATOM 685 O O . SER A 1 90 ? 7.659 4.056 5.600 1.00 80.62 90 SER A O 1
ATOM 687 N N . GLU A 1 91 ? 9.280 4.149 4.038 1.00 73.38 91 GLU A N 1
ATOM 688 C CA . GLU A 1 91 ? 10.297 3.410 4.792 1.00 73.38 91 GLU A CA 1
ATOM 689 C C . GLU A 1 91 ? 10.505 4.032 6.189 1.00 73.38 91 GLU A C 1
ATOM 691 O O . GLU A 1 91 ? 10.656 5.256 6.293 1.00 73.38 91 GLU A O 1
ATOM 696 N N . PRO A 1 92 ? 10.509 3.231 7.270 1.00 68.62 92 PRO A N 1
ATOM 697 C CA . PRO A 1 92 ? 10.996 3.698 8.562 1.00 68.62 92 PRO A CA 1
ATOM 698 C C . PRO A 1 92 ? 12.479 4.062 8.468 1.00 68.62 92 PRO A C 1
ATOM 700 O O . PRO A 1 92 ? 13.225 3.496 7.672 1.00 68.62 92 PRO A O 1
ATOM 703 N N . GLU A 1 93 ? 12.913 5.043 9.259 1.00 64.31 93 GLU A N 1
ATOM 704 C CA . GLU A 1 93 ? 14.318 5.453 9.263 1.00 64.31 93 GLU A CA 1
ATOM 705 C C . GLU A 1 93 ? 15.249 4.264 9.538 1.00 64.31 93 GLU A C 1
ATOM 707 O O . GLU A 1 93 ? 14.891 3.299 10.217 1.00 64.31 93 GLU A O 1
ATOM 712 N N . LYS A 1 94 ? 16.463 4.334 8.988 1.00 59.09 94 LYS A N 1
ATOM 713 C CA . LYS A 1 94 ? 17.462 3.267 9.078 1.00 59.09 94 LYS A CA 1
ATOM 714 C C . LYS A 1 94 ? 17.673 2.886 10.555 1.00 59.09 94 LYS A C 1
ATOM 716 O O . LYS A 1 94 ? 18.071 3.742 11.338 1.00 59.09 94 LYS A O 1
ATOM 721 N N . ASN A 1 95 ? 17.439 1.612 10.894 1.00 60.59 95 ASN A N 1
ATOM 722 C CA . ASN A 1 95 ? 17.465 0.995 12.240 1.00 60.59 95 ASN A CA 1
ATOM 723 C C . ASN A 1 95 ? 16.158 1.020 13.051 1.00 60.59 95 ASN A C 1
ATOM 725 O O . ASN A 1 95 ? 16.127 0.428 14.130 1.00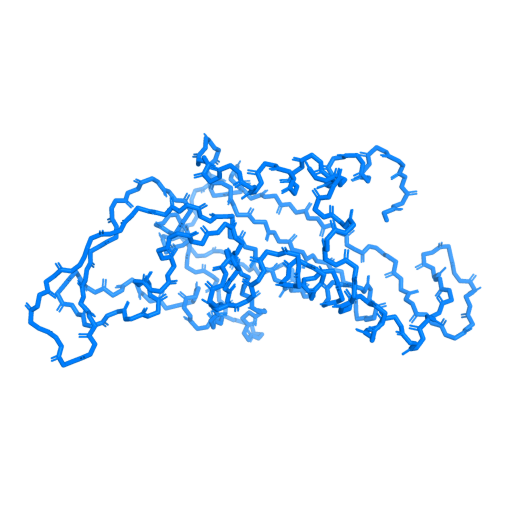 60.59 95 ASN A O 1
ATOM 729 N N . ASN A 1 96 ? 15.075 1.620 12.556 1.00 67.25 96 ASN A N 1
ATOM 730 C CA . ASN A 1 96 ? 13.781 1.479 13.215 1.00 67.25 96 ASN A CA 1
ATOM 731 C C . ASN A 1 96 ? 13.127 0.153 12.829 1.00 67.25 96 ASN A C 1
ATOM 733 O O . ASN A 1 96 ? 12.928 -0.160 11.655 1.00 67.25 96 ASN A O 1
ATOM 737 N N . THR A 1 97 ? 12.800 -0.629 13.852 1.00 81.19 97 THR A N 1
ATOM 738 C CA . THR A 1 97 ? 12.113 -1.910 13.701 1.00 81.19 97 THR A CA 1
ATOM 739 C C . THR A 1 97 ? 10.612 -1.656 13.619 1.00 81.19 97 THR A C 1
ATOM 741 O O . THR A 1 97 ? 10.071 -0.872 14.399 1.00 81.19 97 THR A O 1
ATOM 744 N N . ILE A 1 98 ? 9.929 -2.306 12.678 1.00 85.25 98 ILE A N 1
ATOM 745 C CA . ILE A 1 98 ? 8.474 -2.205 12.579 1.00 85.25 98 ILE A CA 1
ATOM 746 C C . ILE A 1 98 ? 7.839 -2.955 13.752 1.00 85.25 98 ILE A C 1
ATOM 748 O O . ILE A 1 98 ? 8.204 -4.092 14.055 1.00 85.25 98 ILE A O 1
ATOM 752 N N . ASN A 1 99 ? 6.856 -2.335 14.397 1.00 87.12 99 ASN A N 1
ATOM 753 C CA . ASN A 1 99 ? 6.079 -2.947 15.460 1.00 87.12 99 ASN A CA 1
ATOM 754 C C . ASN A 1 99 ? 5.092 -3.961 14.867 1.00 87.12 99 ASN A C 1
ATOM 756 O O . ASN A 1 99 ? 4.026 -3.600 14.359 1.00 87.12 99 ASN A O 1
ATOM 760 N N . GLY A 1 100 ? 5.429 -5.248 14.963 1.00 86.12 100 GLY A N 1
ATOM 761 C CA . GLY A 1 100 ? 4.602 -6.324 14.430 1.00 86.12 100 GLY A CA 1
ATOM 762 C C . GLY A 1 100 ? 3.203 -6.387 15.051 1.00 86.12 100 GLY A C 1
ATOM 763 O O . GLY A 1 100 ? 2.233 -6.714 14.367 1.00 86.12 100 GLY A O 1
ATOM 764 N N . GLY A 1 101 ? 3.067 -6.016 16.328 1.00 86.00 101 GLY A N 1
ATOM 765 C CA . GLY A 1 101 ? 1.770 -5.927 17.000 1.00 86.00 101 GLY A CA 1
ATOM 766 C C . GLY A 1 101 ? 0.876 -4.839 16.404 1.00 86.00 101 GLY A C 1
ATOM 767 O O . GLY A 1 101 ? -0.318 -5.063 16.204 1.00 86.00 101 GLY A O 1
ATOM 768 N N . PHE A 1 102 ? 1.452 -3.686 16.055 1.00 87.94 102 PHE A N 1
ATOM 769 C CA . PHE A 1 102 ? 0.694 -2.607 15.423 1.00 87.94 102 PHE A CA 1
ATOM 770 C C . PHE A 1 102 ? 0.341 -2.947 13.966 1.00 87.94 102 PHE A C 1
ATOM 772 O O . PHE A 1 102 ? -0.796 -2.736 13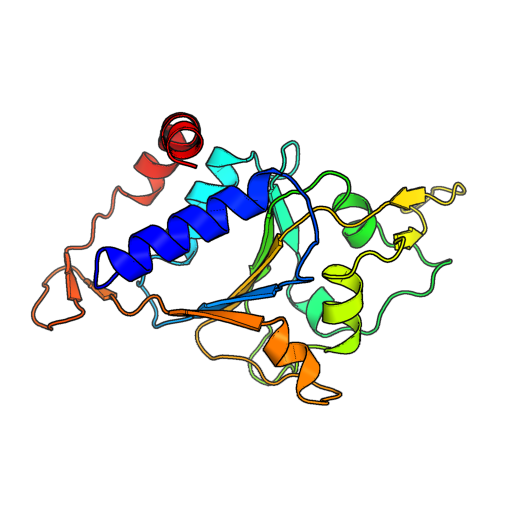.552 1.00 87.94 102 PHE A O 1
ATOM 779 N N . VAL A 1 103 ? 1.245 -3.580 13.210 1.00 88.12 103 VAL A N 1
ATOM 780 C CA . VAL A 1 103 ? 0.920 -4.086 11.862 1.00 88.12 103 VAL A CA 1
ATOM 781 C C . VAL A 1 103 ? -0.256 -5.061 11.910 1.00 88.12 103 VAL A C 1
ATOM 783 O O . VAL A 1 103 ? -1.206 -4.879 11.156 1.00 88.12 103 VAL A O 1
ATOM 786 N N . LYS A 1 104 ? -0.256 -6.033 12.836 1.00 86.38 104 LYS A N 1
ATOM 787 C CA . LYS A 1 104 ? -1.391 -6.959 13.016 1.00 86.38 104 LYS A CA 1
ATOM 788 C C . LYS A 1 104 ? -2.698 -6.226 13.304 1.00 86.38 104 LYS A C 1
ATOM 790 O O . LYS A 1 104 ? -3.733 -6.601 12.766 1.00 86.38 104 LYS A O 1
ATOM 795 N N . PHE A 1 105 ? -2.651 -5.184 14.129 1.00 88.69 105 PHE A N 1
ATOM 796 C CA . PHE A 1 105 ? -3.825 -4.373 14.435 1.00 88.69 105 PHE A CA 1
ATOM 797 C C . PHE A 1 105 ? -4.341 -3.593 13.214 1.00 88.69 105 PHE A C 1
ATOM 799 O O . PHE A 1 105 ? -5.547 -3.516 13.013 1.00 88.69 105 PHE A O 1
ATOM 806 N N . LEU A 1 106 ? -3.451 -3.046 12.380 1.00 89.56 106 LEU A N 1
ATOM 807 C CA . LEU A 1 106 ? -3.831 -2.312 11.166 1.00 89.56 106 LEU A CA 1
ATOM 808 C C . LEU A 1 106 ? -4.341 -3.230 10.047 1.00 89.56 106 LEU A C 1
ATOM 810 O O . LEU A 1 106 ? -5.239 -2.856 9.287 1.00 89.56 106 LEU A O 1
ATOM 814 N N . THR A 1 107 ? -3.767 -4.429 9.914 1.00 88.81 107 THR A N 1
ATOM 815 C CA . THR A 1 107 ? -4.171 -5.360 8.857 1.00 88.81 107 THR A CA 1
ATOM 816 C C . THR A 1 107 ? -5.342 -6.250 9.229 1.00 88.81 107 THR A C 1
ATOM 818 O O . THR A 1 107 ? -6.033 -6.697 8.311 1.00 88.81 107 THR A O 1
ATOM 821 N N . GLY A 1 108 ? -5.563 -6.481 10.524 1.00 87.31 108 GLY A N 1
ATOM 822 C CA . GLY A 1 108 ? -6.619 -7.335 11.047 1.00 87.31 108 GLY A CA 1
ATOM 823 C C . GLY A 1 108 ? -8.032 -6.786 10.852 1.00 87.31 108 GLY A C 1
ATOM 824 O O . GLY A 1 108 ? -8.251 -5.701 10.314 1.00 87.31 108 GLY A O 1
ATOM 825 N N . ASN A 1 109 ? -8.999 -7.575 11.316 1.00 85.62 109 ASN A N 1
ATOM 826 C CA . ASN A 1 109 ? -10.434 -7.276 11.240 1.00 85.62 109 ASN A CA 1
ATOM 827 C C . ASN A 1 109 ? -10.997 -6.595 12.499 1.00 85.62 109 ASN A C 1
ATOM 829 O O . ASN A 1 109 ? -12.201 -6.335 12.588 1.00 85.62 109 ASN A O 1
ATOM 833 N N . ASP A 1 110 ? -10.140 -6.317 13.480 1.00 87.62 110 ASP A N 1
ATOM 834 C CA . ASP A 1 110 ? -10.554 -5.735 14.749 1.00 87.62 110 ASP A CA 1
ATOM 835 C C . ASP A 1 110 ? -11.021 -4.286 14.586 1.00 87.62 110 ASP A C 1
ATOM 837 O O . ASP A 1 110 ? -10.490 -3.499 13.801 1.00 87.62 110 ASP A O 1
ATOM 841 N N . LYS A 1 111 ? -12.011 -3.918 15.400 1.00 90.75 111 LYS A N 1
ATOM 842 C CA . LYS A 1 111 ? -12.515 -2.548 15.484 1.00 90.75 111 LYS A CA 1
ATOM 843 C C . LYS A 1 111 ? -11.413 -1.608 15.984 1.00 90.75 111 LYS A C 1
ATOM 845 O O . LYS A 1 111 ? -10.810 -1.840 17.036 1.00 90.75 111 LYS A O 1
ATOM 850 N N . ILE A 1 112 ? -11.205 -0.507 15.269 1.00 91.56 112 ILE A N 1
ATOM 851 C CA . ILE A 1 112 ? -10.373 0.612 15.704 1.00 91.56 112 ILE A CA 1
ATOM 852 C C . ILE A 1 112 ? -11.284 1.631 16.389 1.00 91.56 112 ILE A C 1
ATOM 854 O O . ILE A 1 112 ? -12.208 2.156 15.769 1.00 91.56 112 ILE A O 1
ATOM 858 N N . SER A 1 113 ? -11.006 1.905 17.662 1.00 91.50 113 SER A N 1
ATOM 859 C CA . SER A 1 113 ? -11.728 2.883 18.479 1.00 91.50 113 SER A CA 1
ATOM 860 C C . SER A 1 113 ? -10.808 4.031 18.869 1.00 91.50 113 SER A C 1
ATOM 862 O O . SER A 1 113 ? -9.641 3.804 19.205 1.00 91.50 113 SER A O 1
ATOM 864 N N . GLY A 1 114 ? -11.344 5.245 18.858 1.00 90.88 114 GLY A N 1
ATOM 865 C CA . GLY A 1 114 ? -10.668 6.422 19.385 1.00 90.88 114 GLY A CA 1
ATOM 866 C C . GLY A 1 114 ? -11.454 7.689 19.110 1.00 90.88 114 GLY A C 1
ATOM 867 O O . GLY A 1 114 ? -12.656 7.639 18.885 1.00 90.88 114 GLY A O 1
ATOM 868 N N . ARG A 1 115 ? -10.794 8.843 19.137 1.00 91.56 115 ARG A N 1
ATOM 869 C CA . ARG A 1 115 ? -11.456 10.135 18.902 1.00 91.56 115 ARG A CA 1
ATOM 870 C C . ARG A 1 115 ? -10.595 11.074 18.078 1.00 91.56 115 ARG A C 1
ATOM 872 O O . ARG A 1 115 ? -9.365 10.986 18.098 1.00 91.56 115 ARG A O 1
ATOM 879 N N . TYR A 1 116 ? -11.233 12.016 17.398 1.00 91.81 116 TYR A N 1
ATOM 880 C CA . TYR A 1 116 ? -10.524 13.137 16.796 1.00 91.81 116 TYR A CA 1
ATOM 881 C C . TYR A 1 116 ? -10.061 14.135 17.865 1.00 91.81 116 TYR A C 1
ATOM 883 O O . TYR A 1 116 ? -10.591 14.203 18.981 1.00 91.81 116 TYR A O 1
ATOM 891 N N . CYS A 1 117 ? -9.058 14.943 17.520 1.00 90.12 117 CYS A N 1
ATOM 892 C CA . CYS A 1 117 ? -8.621 16.042 18.374 1.00 90.12 117 CYS A CA 1
ATOM 893 C C . CYS A 1 117 ? -9.796 16.988 18.661 1.00 90.12 117 CYS A C 1
ATOM 895 O O . CYS A 1 117 ? -10.541 17.355 17.756 1.00 90.12 117 CYS A O 1
ATOM 897 N N . HIS A 1 118 ? -9.948 17.383 19.927 1.00 87.19 118 HIS A N 1
ATOM 898 C CA . HIS A 1 118 ? -11.025 18.264 20.403 1.00 87.19 118 HIS A CA 1
ATOM 899 C C . HIS A 1 118 ? -12.459 17.731 20.222 1.00 87.19 118 HIS A C 1
ATOM 901 O O . HIS A 1 118 ? -13.409 18.481 20.439 1.00 87.19 118 HIS A O 1
ATOM 907 N N . GLN A 1 119 ? -12.634 16.446 19.897 1.00 86.19 119 GLN A N 1
ATOM 908 C CA . GLN A 1 119 ? -13.933 15.776 19.933 1.00 86.19 119 GLN A CA 1
ATOM 909 C C . GLN A 1 119 ? -14.075 14.912 21.192 1.00 86.19 119 GLN A C 1
ATOM 911 O O . GLN A 1 119 ? -13.102 14.321 21.679 1.00 86.19 119 GLN A O 1
ATOM 916 N N . ASN A 1 120 ? -15.304 14.872 21.716 1.00 83.38 120 ASN A N 1
ATOM 917 C CA . ASN A 1 120 ? -15.691 14.076 22.884 1.00 83.38 120 ASN A CA 1
ATOM 918 C C . ASN A 1 120 ? -16.404 12.771 22.501 1.00 83.38 120 ASN A C 1
ATOM 920 O O . ASN A 1 120 ? -16.559 11.907 23.361 1.00 83.38 120 ASN A O 1
ATOM 924 N N . SER A 1 121 ? -16.853 12.631 21.248 1.00 86.75 121 SER A N 1
ATOM 925 C CA . SER A 1 121 ? -17.403 11.374 20.743 1.00 86.75 121 SER A CA 1
ATOM 926 C C . SER A 1 121 ? -16.278 10.383 20.464 1.00 86.75 121 SER A C 1
ATOM 928 O O . SER A 1 121 ? -15.214 10.746 19.958 1.00 86.75 121 SER A O 1
ATOM 930 N N . GLU A 1 122 ? -16.521 9.127 20.826 1.00 89.06 122 GLU A N 1
ATOM 931 C CA . GLU A 1 122 ? -15.708 8.011 20.366 1.00 89.06 122 GLU A CA 1
ATOM 932 C C . GLU A 1 122 ? -16.211 7.577 18.989 1.00 89.06 122 GLU A C 1
ATOM 934 O O . GLU A 1 122 ? -17.397 7.296 18.810 1.00 89.06 122 GLU A O 1
ATOM 939 N N . GLU A 1 123 ? -15.289 7.487 18.043 1.00 91.62 123 GLU A N 1
ATOM 940 C CA . GLU A 1 123 ? -15.516 6.961 16.710 1.00 91.62 123 GLU A CA 1
ATOM 941 C C . GLU A 1 123 ? -14.999 5.529 16.620 1.00 91.62 123 GLU A C 1
ATOM 943 O O . GLU A 1 123 ? -14.012 5.135 17.251 1.00 91.62 123 GLU A O 1
ATOM 948 N N . ASN A 1 124 ? -15.697 4.738 15.817 1.00 92.31 124 ASN A N 1
ATOM 949 C CA . ASN A 1 124 ? -15.448 3.319 15.664 1.00 92.31 124 ASN A CA 1
ATOM 950 C C . ASN A 1 124 ? -15.409 2.971 14.181 1.00 92.31 124 ASN A C 1
ATOM 952 O O . ASN A 1 124 ? -16.402 3.141 13.475 1.00 92.31 124 ASN A O 1
ATOM 956 N N . ILE A 1 125 ? -14.270 2.458 13.720 1.00 93.19 125 ILE A N 1
ATOM 957 C CA . ILE A 1 125 ? -14.070 2.098 12.317 1.00 93.19 125 ILE A CA 1
ATOM 958 C C . ILE A 1 125 ? -13.578 0.657 12.202 1.00 93.19 125 ILE A C 1
ATOM 960 O O . ILE A 1 125 ? -12.943 0.123 13.113 1.00 93.19 125 ILE A O 1
ATOM 964 N N . TYR A 1 126 ? -13.843 0.043 11.055 1.00 91.88 126 TYR A N 1
ATOM 965 C CA . TYR A 1 126 ? -13.299 -1.263 10.699 1.00 91.88 126 TYR A CA 1
ATOM 966 C C . TYR A 1 126 ? -12.272 -1.085 9.576 1.00 91.88 126 TYR A C 1
ATOM 968 O O . TYR A 1 126 ? -12.578 -0.399 8.592 1.00 91.88 126 TYR A O 1
ATOM 976 N N . PRO A 1 127 ? -11.059 -1.655 9.696 1.00 91.94 127 PRO A N 1
ATOM 977 C CA . PRO A 1 127 ? -10.050 -1.579 8.650 1.00 91.94 127 PRO A CA 1
ATOM 978 C C . PRO A 1 127 ? -10.550 -2.195 7.347 1.00 91.94 127 PRO A C 1
ATOM 980 O O . PRO A 1 127 ? -11.023 -3.324 7.313 1.00 91.94 127 PRO A O 1
ATOM 983 N N . GLN A 1 128 ? -10.383 -1.460 6.255 1.00 93.56 128 GLN A N 1
ATOM 984 C CA . GLN A 1 128 ? -10.821 -1.872 4.920 1.00 93.56 128 GLN A CA 1
ATOM 985 C C . GLN A 1 128 ? -9.715 -1.755 3.863 1.00 93.56 128 GLN A C 1
ATOM 987 O O . GLN A 1 128 ? -9.944 -1.992 2.680 1.00 93.56 128 GLN A O 1
ATOM 992 N N . HIS A 1 129 ? -8.513 -1.367 4.287 1.00 93.25 129 HIS A N 1
ATOM 993 C CA . HIS A 1 129 ? -7.402 -1.046 3.405 1.00 93.25 129 HIS A CA 1
ATOM 994 C C . HIS A 1 129 ? -6.414 -2.201 3.274 1.00 93.25 129 HIS A C 1
ATOM 996 O O . HIS A 1 129 ? -6.132 -2.899 4.242 1.00 93.25 129 HIS A O 1
ATOM 1002 N N . SER A 1 130 ? -5.779 -2.344 2.121 1.00 92.94 130 SER A N 1
ATOM 1003 C CA . SER A 1 130 ? -4.500 -3.047 2.034 1.00 92.94 130 SER A CA 1
ATOM 1004 C C . SER A 1 130 ? -3.386 -2.136 2.546 1.00 92.94 130 SER A C 1
ATOM 1006 O O . SER A 1 130 ? -3.297 -0.976 2.134 1.00 92.94 130 SER A O 1
ATOM 1008 N N . LEU A 1 131 ? -2.566 -2.645 3.470 1.00 92.81 131 LEU A N 1
ATOM 1009 C CA . LEU A 1 131 ? -1.428 -1.911 4.020 1.00 92.81 131 LEU A CA 1
ATOM 1010 C C . LEU A 1 131 ? -0.186 -2.172 3.172 1.00 92.81 131 LEU A C 1
ATOM 1012 O O . LEU A 1 131 ? 0.218 -3.319 2.997 1.00 92.81 131 LEU A O 1
ATOM 1016 N N . VAL A 1 132 ? 0.439 -1.108 2.684 1.00 93.75 132 VAL A N 1
ATOM 1017 C CA . VAL A 1 132 ? 1.595 -1.169 1.792 1.00 93.75 132 VAL A CA 1
ATOM 1018 C C . VAL A 1 132 ? 2.751 -0.376 2.382 1.00 93.75 132 VAL A C 1
ATOM 1020 O O . VAL A 1 132 ? 2.563 0.717 2.904 1.00 93.75 132 VAL A O 1
ATOM 1023 N N . ILE A 1 133 ? 3.963 -0.913 2.303 1.00 91.75 133 ILE A N 1
ATOM 1024 C CA . ILE A 1 133 ? 5.175 -0.267 2.806 1.00 91.75 133 ILE A CA 1
ATOM 1025 C C . ILE A 1 133 ? 6.176 -0.186 1.667 1.00 91.75 133 ILE A C 1
ATOM 1027 O O . ILE A 1 133 ? 6.567 -1.202 1.098 1.00 91.75 133 ILE A O 1
ATOM 1031 N N . GLN A 1 134 ? 6.609 1.024 1.333 1.00 91.38 134 GLN A N 1
ATOM 1032 C CA . GLN A 1 134 ? 7.692 1.226 0.378 1.00 91.38 134 GLN A CA 1
ATOM 1033 C C . GLN A 1 134 ? 9.023 1.301 1.117 1.00 91.38 134 GLN A C 1
ATOM 1035 O O . GLN A 1 134 ? 9.232 2.230 1.890 1.00 91.38 134 GLN A O 1
ATOM 1040 N N . CYS A 1 135 ? 9.949 0.388 0.835 1.00 87.69 135 CYS A N 1
ATOM 1041 C CA . CYS A 1 135 ? 11.300 0.434 1.398 1.00 87.69 135 CYS A CA 1
ATOM 1042 C C . CYS A 1 135 ? 12.359 0.031 0.374 1.00 87.69 135 CYS A C 1
ATOM 1044 O O . CYS A 1 135 ? 12.055 -0.565 -0.660 1.00 87.69 135 CYS A O 1
ATOM 1046 N N . ASN A 1 136 ? 13.615 0.408 0.598 1.00 84.94 136 ASN A N 1
ATOM 1047 C CA . ASN A 1 136 ? 14.734 -0.075 -0.213 1.00 84.94 136 ASN A CA 1
ATOM 1048 C C . ASN A 1 136 ? 15.363 -1.332 0.382 1.00 84.94 136 ASN A C 1
ATOM 1050 O O . ASN A 1 136 ? 15.824 -2.186 -0.372 1.00 84.94 136 ASN A O 1
ATOM 1054 N N . ALA A 1 137 ? 15.366 -1.436 1.710 1.00 82.88 137 ALA A N 1
ATOM 1055 C CA . ALA A 1 137 ? 15.724 -2.645 2.430 1.00 82.88 137 ALA A CA 1
ATOM 1056 C C . ALA A 1 137 ? 14.511 -3.134 3.223 1.00 82.88 137 ALA A C 1
ATOM 1058 O O . ALA A 1 137 ? 13.767 -2.338 3.792 1.00 82.88 137 ALA A O 1
ATOM 1059 N N . ILE A 1 138 ? 14.303 -4.448 3.253 1.00 84.06 138 ILE A N 1
ATOM 1060 C CA . ILE A 1 138 ? 13.229 -5.047 4.045 1.00 84.06 138 ILE A CA 1
ATOM 1061 C C . ILE A 1 138 ? 13.538 -4.773 5.530 1.00 84.06 138 ILE A C 1
ATOM 1063 O O . ILE A 1 138 ? 14.610 -5.168 5.994 1.00 84.06 138 ILE A O 1
ATOM 1067 N N . PRO A 1 139 ? 12.664 -4.058 6.259 1.00 80.38 139 PRO A N 1
ATOM 1068 C CA . PRO A 1 139 ? 12.888 -3.747 7.665 1.00 80.38 139 PRO A CA 1
ATOM 1069 C C . PRO A 1 139 ? 12.724 -4.995 8.538 1.00 80.38 139 PRO A C 1
ATOM 1071 O O . PRO A 1 139 ? 11.990 -5.919 8.189 1.00 80.38 139 PRO A O 1
ATOM 1074 N N . SER A 1 140 ? 13.371 -4.996 9.703 1.00 79.88 140 SER A N 1
ATOM 1075 C CA . SER A 1 140 ? 13.102 -5.983 10.749 1.00 79.88 140 SER A CA 1
ATOM 1076 C C . SER A 1 140 ? 11.721 -5.754 11.372 1.00 79.88 140 SER A C 1
ATOM 1078 O O . SER A 1 140 ? 11.243 -4.617 11.462 1.00 79.88 140 SER A O 1
ATOM 1080 N N . LEU A 1 141 ? 11.099 -6.832 11.850 1.00 77.62 141 LEU A N 1
ATOM 1081 C CA . LEU A 1 141 ? 9.843 -6.806 12.598 1.00 77.62 141 LEU A CA 1
ATOM 1082 C C . LEU A 1 141 ? 10.103 -7.184 14.062 1.00 77.62 141 LEU A C 1
ATOM 1084 O O . LEU A 1 141 ? 10.783 -8.161 14.355 1.00 77.62 141 LEU A O 1
ATOM 1088 N N . TYR A 1 142 ? 9.577 -6.389 14.992 1.00 71.50 142 TYR A N 1
ATOM 1089 C CA . TYR A 1 142 ? 9.698 -6.614 16.431 1.00 71.50 142 TYR A CA 1
ATOM 1090 C C . TYR A 1 142 ? 8.521 -7.458 16.933 1.00 71.50 142 TYR A C 1
ATOM 1092 O O . TYR A 1 142 ? 7.370 -7.175 16.585 1.00 71.50 142 TYR A O 1
ATOM 1100 N N . GLY A 1 143 ? 8.802 -8.439 17.800 1.00 62.38 143 GLY A N 1
ATOM 1101 C CA . GLY A 1 143 ? 7.789 -9.284 18.448 1.00 62.38 143 GLY A CA 1
ATOM 1102 C C . GLY A 1 143 ? 7.398 -10.545 17.664 1.00 62.38 143 GLY A C 1
ATOM 1103 O O . GLY A 1 143 ? 6.229 -10.935 17.686 1.00 62.38 143 GLY A O 1
ATOM 1104 N N . GLU A 1 144 ? 8.342 -11.157 16.945 1.00 55.12 144 GLU A N 1
ATOM 1105 C CA . GLU A 1 144 ? 8.094 -12.328 16.094 1.00 55.12 144 GLU A CA 1
ATOM 1106 C C . GLU A 1 144 ? 7.610 -13.574 16.859 1.00 55.12 144 GLU A C 1
ATOM 1108 O O . GLU A 1 144 ? 8.245 -14.045 17.798 1.00 55.12 144 GLU A O 1
ATOM 1113 N N . ASN A 1 145 ? 6.492 -14.117 16.368 1.00 54.19 145 ASN A N 1
ATOM 1114 C CA . ASN A 1 145 ? 6.412 -15.491 15.864 1.00 54.19 145 ASN A CA 1
ATOM 1115 C C . ASN A 1 145 ? 6.167 -15.368 14.342 1.00 54.19 145 ASN A C 1
ATOM 1117 O O . ASN A 1 145 ? 5.517 -14.399 13.931 1.00 54.19 145 ASN A O 1
ATOM 1121 N N . ASP A 1 146 ? 6.615 -16.338 13.538 1.00 61.50 146 ASP A N 1
ATOM 1122 C CA . ASP A 1 146 ? 6.580 -16.380 12.055 1.00 61.50 146 ASP A CA 1
ATOM 1123 C C . ASP A 1 146 ? 5.255 -15.933 11.388 1.00 61.50 146 ASP A C 1
ATOM 1125 O O . ASP A 1 146 ? 5.247 -15.426 10.269 1.00 61.50 146 ASP A O 1
ATOM 1129 N N . ALA A 1 147 ? 4.135 -15.998 12.111 1.00 65.00 147 ALA A N 1
ATOM 1130 C CA . ALA A 1 147 ? 2.781 -15.667 11.660 1.00 65.00 147 ALA A CA 1
ATOM 1131 C C . ALA A 1 147 ? 2.556 -14.244 11.093 1.00 65.00 147 ALA A C 1
ATOM 1133 O O . ALA A 1 147 ? 1.491 -13.981 10.533 1.00 65.00 147 ALA A O 1
ATOM 1134 N N . ILE A 1 148 ? 3.480 -13.288 11.277 1.00 69.12 148 ILE A N 1
ATOM 1135 C CA . ILE A 1 148 ? 3.399 -11.992 10.571 1.00 69.12 148 ILE A CA 1
ATOM 1136 C C . ILE A 1 148 ? 3.863 -12.148 9.129 1.00 69.12 148 ILE A C 1
ATOM 1138 O O . ILE A 1 148 ? 3.211 -11.621 8.236 1.00 69.12 148 ILE A O 1
ATOM 1142 N N . TRP A 1 149 ? 4.942 -12.887 8.883 1.00 71.94 149 TRP A N 1
ATOM 1143 C CA . TRP A 1 149 ? 5.440 -13.119 7.530 1.00 71.94 149 TRP A CA 1
ATOM 1144 C C . TRP A 1 149 ? 4.464 -13.946 6.695 1.00 71.94 149 TRP A C 1
ATOM 1146 O O . TRP A 1 149 ? 4.338 -13.687 5.505 1.00 71.94 149 TRP A O 1
ATOM 1156 N N . ASP A 1 150 ? 3.659 -14.800 7.330 1.00 69.56 150 ASP A N 1
ATOM 1157 C CA . ASP A 1 150 ? 2.534 -15.484 6.673 1.00 69.56 150 ASP A CA 1
ATOM 1158 C C . ASP A 1 150 ? 1.463 -14.509 6.135 1.00 69.56 150 ASP A C 1
ATOM 1160 O O . ASP A 1 150 ? 0.733 -14.831 5.199 1.00 69.56 150 ASP A O 1
ATOM 1164 N N . ARG A 1 151 ? 1.377 -13.293 6.701 1.00 71.00 151 ARG A N 1
ATOM 1165 C CA . ARG A 1 151 ? 0.542 -12.179 6.208 1.00 71.00 151 ARG A CA 1
ATOM 1166 C C . ARG A 1 151 ? 1.309 -11.240 5.269 1.00 71.00 151 ARG A C 1
ATOM 1168 O O . ARG A 1 151 ? 0.714 -10.342 4.680 1.00 71.00 151 ARG A O 1
ATOM 1175 N N . GLY A 1 152 ? 2.629 -11.367 5.190 1.00 72.19 152 GLY A N 1
ATOM 1176 C CA . GLY A 1 152 ? 3.511 -10.444 4.488 1.00 72.19 152 GLY A CA 1
ATOM 1177 C C . GLY A 1 152 ? 3.704 -10.840 3.029 1.00 72.19 152 GLY A C 1
ATOM 1178 O O . GLY A 1 152 ? 4.383 -11.813 2.727 1.00 72.19 152 GLY A O 1
ATOM 1179 N N . GLY A 1 153 ? 3.169 -10.050 2.100 1.00 85.06 153 GLY A N 1
ATOM 1180 C CA . GLY A 1 153 ? 3.536 -10.134 0.686 1.00 85.06 153 GLY A CA 1
ATOM 1181 C C . GLY A 1 153 ? 4.777 -9.290 0.398 1.00 85.06 153 GLY A C 1
ATOM 1182 O O . GLY A 1 153 ? 4.840 -8.135 0.810 1.00 85.06 153 GLY A O 1
ATOM 1183 N N . ILE A 1 154 ? 5.753 -9.812 -0.344 1.00 89.00 154 ILE A N 1
ATOM 1184 C CA . ILE A 1 154 ? 6.888 -9.013 -0.833 1.00 89.00 154 ILE A CA 1
ATOM 1185 C C . ILE A 1 154 ? 6.789 -8.911 -2.351 1.00 89.00 154 ILE A C 1
ATOM 1187 O O . ILE A 1 154 ? 6.723 -9.922 -3.044 1.00 89.00 154 ILE A O 1
ATOM 1191 N N . ILE A 1 155 ? 6.786 -7.681 -2.863 1.00 91.69 155 ILE A N 1
ATOM 1192 C CA . ILE A 1 155 ? 6.804 -7.391 -4.296 1.00 91.69 155 ILE A CA 1
ATOM 1193 C C . ILE A 1 155 ? 8.109 -6.669 -4.611 1.00 91.69 155 ILE A C 1
ATOM 1195 O O . ILE A 1 155 ? 8.327 -5.519 -4.212 1.00 91.69 155 ILE A O 1
ATOM 1199 N N . GLU A 1 156 ? 8.990 -7.355 -5.334 1.00 92.06 156 GLU A N 1
ATOM 1200 C CA . GLU A 1 156 ? 10.302 -6.832 -5.686 1.00 92.06 156 GLU A CA 1
ATOM 1201 C C . GLU A 1 156 ? 10.281 -6.101 -7.035 1.00 92.06 156 GLU A C 1
ATOM 1203 O O . GLU A 1 156 ? 10.047 -6.661 -8.105 1.00 92.06 156 GLU A O 1
ATOM 1208 N N . PHE A 1 157 ? 10.596 -4.810 -6.998 1.00 93.38 157 PHE A N 1
ATOM 1209 C CA . PHE A 1 157 ? 10.810 -3.991 -8.183 1.00 93.38 157 PHE A CA 1
ATOM 1210 C C . PHE A 1 157 ? 12.280 -4.104 -8.597 1.00 93.38 157 PHE A C 1
ATOM 1212 O O . PHE A 1 157 ? 13.109 -3.253 -8.251 1.00 93.38 157 PHE A O 1
ATOM 1219 N N . ILE A 1 158 ? 12.583 -5.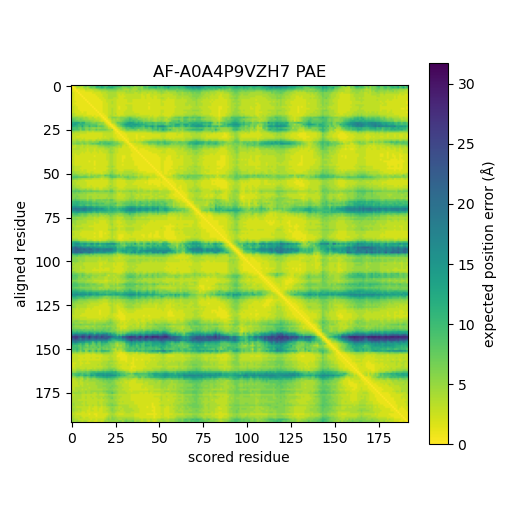170 -9.342 1.00 93.12 158 ILE A N 1
ATOM 1220 C CA . ILE A 1 158 ? 13.947 -5.551 -9.747 1.00 93.12 158 ILE A CA 1
ATOM 1221 C C . ILE A 1 158 ? 14.580 -4.612 -10.786 1.00 93.12 158 ILE A C 1
ATOM 1223 O O . ILE A 1 158 ? 15.803 -4.533 -10.903 1.00 93.12 158 ILE A O 1
ATOM 1227 N N . TYR A 1 159 ? 13.764 -3.909 -11.577 1.00 93.50 159 TYR A N 1
ATOM 1228 C CA . TYR A 1 159 ? 14.263 -3.079 -12.671 1.00 93.50 159 TYR A CA 1
ATOM 1229 C C . TYR A 1 159 ? 14.782 -1.736 -12.180 1.00 93.50 159 TYR A C 1
ATOM 1231 O O . TYR A 1 159 ? 14.201 -1.124 -11.294 1.00 93.50 159 TYR A O 1
ATOM 1239 N N . LYS A 1 160 ? 15.823 -1.218 -12.833 1.00 93.94 160 LYS A N 1
ATOM 1240 C CA . LYS A 1 160 ? 16.325 0.143 -12.638 1.00 93.94 160 LYS A CA 1
ATOM 1241 C C . LYS A 1 160 ? 16.175 0.963 -13.916 1.00 93.94 160 LYS A C 1
ATOM 1243 O O . LYS A 1 160 ? 16.638 0.564 -14.983 1.00 93.94 160 LYS A O 1
ATOM 1248 N N . PHE A 1 161 ? 15.565 2.136 -13.800 1.00 94.19 161 PHE A N 1
ATOM 1249 C CA . PHE A 1 161 ? 15.321 3.050 -14.910 1.00 94.19 161 PHE A CA 1
ATOM 1250 C C . PHE A 1 161 ? 16.460 4.069 -15.042 1.00 94.19 161 PHE A C 1
ATOM 1252 O O . PHE A 1 161 ? 16.643 4.954 -14.196 1.00 94.19 161 PHE A O 1
ATOM 1259 N N . VAL A 1 162 ? 17.230 3.941 -16.120 1.00 94.94 162 VAL A N 1
ATOM 1260 C CA . VAL A 1 162 ? 18.471 4.679 -16.411 1.00 94.94 162 VAL A CA 1
ATOM 1261 C C . VAL A 1 162 ? 18.425 5.287 -17.813 1.00 94.94 162 VAL A C 1
ATOM 1263 O O . VAL A 1 162 ? 17.595 4.900 -18.629 1.00 94.94 162 VAL A O 1
ATOM 1266 N N . ASP A 1 163 ? 19.277 6.270 -18.092 1.00 93.94 163 ASP A N 1
ATOM 1267 C CA . ASP A 1 163 ? 19.319 6.924 -19.408 1.00 93.94 163 ASP A CA 1
ATOM 1268 C C . ASP A 1 163 ? 19.884 5.986 -20.492 1.00 93.94 163 ASP A C 1
ATOM 1270 O O . ASP A 1 163 ? 19.333 5.909 -21.590 1.00 93.94 163 ASP A O 1
ATOM 1274 N N . GLU A 1 164 ? 20.896 5.190 -20.136 1.00 92.62 164 GLU A N 1
ATOM 1275 C CA . GLU A 1 164 ? 21.495 4.152 -20.980 1.00 92.62 164 GLU A CA 1
ATOM 1276 C C . GLU A 1 164 ? 21.323 2.780 -20.320 1.00 92.62 164 GLU A C 1
ATOM 1278 O O . GLU A 1 164 ? 21.858 2.522 -19.241 1.00 92.62 164 GLU A O 1
ATOM 1283 N N . SER A 1 165 ? 20.533 1.898 -20.937 1.00 88.19 165 SER A N 1
ATOM 1284 C CA . SER A 1 165 ? 20.249 0.560 -20.410 1.00 88.19 165 SER A CA 1
ATOM 1285 C C . SER A 1 165 ? 21.252 -0.461 -20.943 1.00 88.19 165 SER A C 1
ATOM 1287 O O . SER A 1 165 ? 21.116 -0.915 -22.078 1.00 88.19 165 SER A O 1
ATOM 1289 N N . VAL A 1 166 ? 22.231 -0.832 -20.119 1.00 86.62 166 VAL A N 1
ATOM 1290 C CA . VAL A 1 166 ? 23.290 -1.797 -20.473 1.00 86.62 166 VAL A CA 1
ATOM 1291 C C . VAL A 1 166 ? 23.075 -3.148 -19.778 1.00 86.62 166 VAL A C 1
ATOM 1293 O O . VAL A 1 166 ? 23.407 -4.196 -20.322 1.00 86.62 166 VAL A O 1
ATOM 1296 N N . GLY A 1 167 ? 22.493 -3.144 -18.575 1.00 88.19 167 GLY A N 1
ATOM 1297 C CA . GLY A 1 167 ? 22.244 -4.354 -17.785 1.00 88.19 167 GLY A CA 1
ATOM 1298 C C . GLY A 1 167 ? 20.904 -5.043 -18.073 1.00 88.19 167 GLY A C 1
ATOM 1299 O O . GLY A 1 167 ? 19.927 -4.402 -18.456 1.00 88.19 167 GLY A O 1
ATOM 1300 N N . VAL A 1 168 ? 20.825 -6.345 -17.770 1.00 89.69 168 VAL A N 1
ATOM 1301 C CA . VAL A 1 168 ? 19.613 -7.183 -17.936 1.00 89.69 168 VAL A CA 1
ATOM 1302 C C . VAL A 1 168 ? 18.393 -6.595 -17.207 1.00 89.69 168 VAL A C 1
ATOM 1304 O O . VAL A 1 168 ? 17.285 -6.553 -17.752 1.00 89.69 168 VAL A O 1
ATOM 1307 N N . PHE A 1 169 ? 18.614 -6.059 -16.003 1.00 91.31 169 PHE A N 1
ATOM 1308 C CA . PHE A 1 169 ? 17.592 -5.408 -15.176 1.00 91.31 169 PHE A CA 1
ATOM 1309 C C . PHE A 1 169 ? 17.573 -3.881 -15.316 1.00 91.31 169 PHE A C 1
ATOM 1311 O O . PHE A 1 169 ? 17.058 -3.179 -14.450 1.00 91.31 169 PHE A O 1
ATOM 1318 N N . GLN A 1 170 ? 18.114 -3.335 -16.403 1.00 93.88 170 GLN A N 1
ATOM 1319 C CA . GLN A 1 170 ? 18.025 -1.909 -16.698 1.00 93.88 170 GLN A CA 1
ATOM 1320 C C . GLN A 1 170 ? 17.011 -1.645 -17.807 1.00 93.88 170 GLN A C 1
ATOM 1322 O O . GLN A 1 170 ? 16.876 -2.414 -18.760 1.00 93.88 170 GLN A O 1
ATOM 1327 N N . ARG A 1 171 ? 16.275 -0.545 -17.679 1.00 93.06 171 ARG A N 1
ATOM 1328 C CA . ARG A 1 171 ? 15.328 -0.065 -18.689 1.00 93.06 171 ARG A CA 1
ATOM 1329 C C . ARG A 1 171 ? 15.541 1.423 -18.919 1.00 93.06 171 ARG A C 1
ATOM 1331 O O . ARG A 1 171 ? 15.980 2.133 -18.013 1.00 93.06 171 ARG A O 1
ATOM 1338 N N . LYS A 1 172 ? 15.229 1.893 -20.127 1.00 94.56 172 LYS A N 1
ATOM 1339 C CA . LYS A 1 172 ? 15.324 3.315 -20.462 1.00 94.56 172 LYS A CA 1
ATOM 1340 C C . LYS A 1 172 ? 14.334 4.115 -19.614 1.00 94.56 172 LYS A C 1
ATOM 1342 O O . LYS A 1 172 ? 13.168 3.744 -19.504 1.00 94.56 172 LYS A O 1
ATOM 1347 N N . ILE A 1 173 ? 14.802 5.194 -18.997 1.00 94.94 173 ILE A N 1
ATOM 1348 C CA . ILE A 1 173 ? 13.965 6.071 -18.181 1.00 94.94 173 ILE A CA 1
ATOM 1349 C C . ILE A 1 173 ? 13.048 6.934 -19.056 1.00 94.94 173 ILE A C 1
ATOM 1351 O O . ILE A 1 173 ? 13.496 7.572 -20.007 1.00 94.94 173 ILE A O 1
ATOM 1355 N N . ASP A 1 174 ? 11.770 7.005 -18.689 1.00 94.50 174 ASP A N 1
ATOM 1356 C CA . ASP A 1 174 ? 10.841 8.018 -19.189 1.00 94.50 174 ASP A CA 1
ATOM 1357 C C . ASP A 1 174 ? 10.719 9.137 -18.146 1.00 94.50 174 ASP A C 1
ATOM 1359 O O . ASP A 1 174 ? 10.129 8.966 -17.078 1.00 94.50 174 ASP A O 1
ATOM 1363 N N . ARG A 1 175 ? 11.307 10.298 -18.451 1.00 93.94 175 ARG A N 1
ATOM 1364 C CA . ARG A 1 175 ? 11.320 11.463 -17.552 1.00 93.94 175 ARG A CA 1
ATOM 1365 C C . ARG A 1 175 ? 9.951 12.141 -17.432 1.00 93.94 175 ARG A C 1
ATOM 1367 O O . ARG A 1 175 ? 9.718 12.833 -16.447 1.00 93.94 175 ARG A O 1
ATOM 1374 N N . GLY A 1 176 ? 9.051 11.922 -18.392 1.00 94.81 176 GLY A N 1
ATOM 1375 C CA . GLY A 1 176 ? 7.679 12.431 -18.365 1.00 94.81 176 GLY A CA 1
ATOM 1376 C C . GLY A 1 176 ? 6.690 11.492 -17.674 1.00 94.81 176 GLY A C 1
ATOM 1377 O O . GLY A 1 176 ? 5.534 11.864 -17.492 1.00 94.81 176 GLY A O 1
ATOM 1378 N N . LEU A 1 177 ? 7.115 10.287 -17.274 1.00 94.00 177 LEU A N 1
ATOM 1379 C CA . LEU A 1 177 ? 6.217 9.252 -16.752 1.00 94.00 177 LEU A CA 1
ATOM 1380 C C . LEU A 1 177 ? 5.408 9.715 -15.536 1.00 94.00 177 LEU A C 1
ATOM 1382 O O . LEU A 1 177 ? 4.221 9.421 -15.450 1.00 94.00 177 LEU A O 1
ATOM 1386 N N . LYS A 1 178 ? 6.028 10.484 -14.632 1.00 92.25 178 LYS A N 1
ATOM 1387 C CA . LYS A 1 178 ? 5.352 11.028 -13.443 1.00 92.25 178 LYS A CA 1
ATOM 1388 C C . LYS A 1 178 ? 4.160 11.917 -13.792 1.00 92.25 178 LYS A C 1
ATOM 1390 O O . LYS A 1 178 ? 3.151 11.856 -13.107 1.00 92.25 178 LYS A O 1
ATOM 1395 N N . GLU A 1 179 ? 4.267 12.718 -14.849 1.00 94.88 179 GLU A N 1
ATOM 1396 C CA . GLU A 1 179 ? 3.165 13.580 -15.288 1.00 94.88 179 GLU A CA 1
ATOM 1397 C C . GLU A 1 179 ? 2.104 12.788 -16.053 1.00 94.88 179 GLU A C 1
ATOM 1399 O O . GLU A 1 179 ? 0.914 13.017 -15.867 1.00 94.88 179 GLU A O 1
ATOM 1404 N N . LYS A 1 180 ? 2.514 11.799 -16.857 1.00 95.19 180 LYS A N 1
ATOM 1405 C CA . LYS A 1 180 ? 1.580 10.941 -17.601 1.00 95.19 180 LYS A CA 1
ATOM 1406 C C . LYS A 1 180 ? 0.663 10.150 -16.662 1.00 95.19 180 LYS A C 1
ATOM 1408 O O . LYS A 1 180 ? -0.552 10.152 -16.848 1.00 95.19 180 LYS A O 1
ATOM 1413 N N . VAL A 1 181 ? 1.240 9.535 -15.625 1.00 95.38 181 VAL A N 1
ATOM 1414 C CA . VAL A 1 181 ? 0.531 8.682 -14.652 1.00 95.38 181 VAL A CA 1
ATOM 1415 C C . VAL A 1 181 ? -0.632 9.402 -13.965 1.00 95.38 181 VAL A C 1
ATOM 1417 O O . VAL A 1 181 ? -1.658 8.777 -13.710 1.00 95.38 181 VAL A O 1
ATOM 1420 N N . LYS A 1 182 ? -0.541 10.724 -13.768 1.00 93.62 182 LYS A N 1
ATOM 1421 C CA . LYS A 1 182 ? -1.621 11.540 -13.183 1.00 93.62 182 LYS A CA 1
ATOM 1422 C C . LYS A 1 182 ? -2.928 11.514 -13.977 1.00 93.62 182 LYS A C 1
ATOM 1424 O O . LYS A 1 182 ? -3.971 11.861 -13.439 1.00 93.62 182 LYS A O 1
ATOM 1429 N N . THR A 1 183 ? -2.885 11.108 -15.245 1.00 95.19 183 THR A N 1
ATOM 1430 C CA . THR A 1 183 ? -4.066 11.032 -16.120 1.00 95.19 183 THR A CA 1
ATOM 1431 C C . THR A 1 183 ? -4.549 9.606 -16.373 1.00 95.19 183 THR A C 1
ATOM 1433 O O . THR A 1 183 ? -5.579 9.426 -17.012 1.00 95.19 183 THR A O 1
ATOM 1436 N N . TRP A 1 184 ? -3.824 8.594 -15.884 1.00 96.19 184 TRP A N 1
ATOM 1437 C CA . TRP A 1 184 ? -4.091 7.182 -16.183 1.00 96.19 184 TRP A CA 1
ATOM 1438 C C . TRP A 1 184 ? -5.030 6.496 -15.191 1.00 96.19 184 TRP A C 1
ATOM 1440 O O . TRP A 1 184 ? -5.399 5.347 -15.420 1.00 96.19 184 TRP A O 1
ATOM 1450 N N . GLY A 1 185 ? -5.416 7.170 -14.103 1.00 95.06 185 GLY A N 1
ATOM 1451 C CA . GLY A 1 185 ? -6.239 6.586 -13.038 1.00 95.06 185 GLY A CA 1
ATOM 1452 C C . GLY A 1 185 ? -7.504 5.879 -13.539 1.00 95.06 185 GLY A C 1
ATOM 1453 O O . GLY A 1 185 ? -7.674 4.697 -13.248 1.00 95.06 185 GLY A O 1
ATOM 1454 N N . PRO A 1 186 ? -8.365 6.536 -14.343 1.00 94.38 186 PRO A N 1
ATOM 1455 C CA . PRO A 1 186 ? -9.579 5.905 -14.857 1.00 94.38 186 PRO A CA 1
ATOM 1456 C C . PRO A 1 186 ? -9.307 4.661 -15.710 1.00 94.38 186 PRO A C 1
ATOM 1458 O O . PRO A 1 186 ? -10.012 3.667 -15.589 1.00 94.38 186 PRO A O 1
ATOM 1461 N N . GLN A 1 187 ? -8.280 4.690 -16.563 1.00 95.88 187 GLN A N 1
ATOM 1462 C CA . GLN A 1 187 ? -7.926 3.553 -17.416 1.00 95.88 187 GLN A CA 1
ATOM 1463 C C . GLN A 1 187 ? -7.332 2.413 -16.597 1.00 95.88 187 GLN A C 1
ATOM 1465 O O . GLN A 1 187 ? -7.609 1.255 -16.886 1.00 95.88 187 GLN A O 1
ATOM 1470 N N . PHE A 1 188 ? -6.534 2.731 -15.578 1.00 96.19 188 PHE A N 1
ATOM 1471 C CA . PHE A 1 188 ? -5.967 1.722 -14.698 1.00 96.19 188 PHE A CA 1
ATOM 1472 C C . PHE A 1 188 ? -7.051 1.040 -13.864 1.00 96.19 188 PHE A C 1
ATOM 1474 O O . PHE A 1 188 ? -7.033 -0.179 -13.756 1.00 96.19 188 PHE A O 1
ATOM 1481 N N . MET A 1 189 ? -8.055 1.791 -13.394 1.00 95.06 189 MET A N 1
ATOM 1482 C CA . MET A 1 189 ? -9.226 1.225 -12.717 1.00 95.06 189 MET A CA 1
ATOM 1483 C C . MET A 1 189 ? -9.975 0.198 -13.577 1.00 95.06 189 MET A C 1
ATOM 1485 O O . MET A 1 189 ? -10.491 -0.762 -13.039 1.00 95.06 189 MET A O 1
ATOM 1489 N N . LEU A 1 190 ? -10.033 0.366 -14.904 1.00 94.38 190 LEU A N 1
ATOM 1490 C CA . LEU A 1 190 ? -10.704 -0.597 -15.795 1.00 94.38 190 LEU A CA 1
ATOM 1491 C C . LEU A 1 190 ? -9.931 -1.913 -15.982 1.00 94.38 190 LEU A C 1
ATOM 1493 O O . LEU A 1 190 ? -10.479 -2.866 -16.532 1.00 94.38 190 LEU A O 1
ATOM 1497 N N . ILE A 1 191 ? -8.651 -1.938 -15.608 1.00 92.50 191 ILE A N 1
ATOM 1498 C CA . ILE A 1 191 ? -7.779 -3.116 -15.713 1.00 92.50 191 ILE A CA 1
ATOM 1499 C C . ILE A 1 191 ? -7.792 -3.923 -14.404 1.00 92.50 191 ILE A C 1
ATOM 1501 O O . ILE A 1 191 ? -7.473 -5.114 -14.431 1.00 92.50 191 ILE A O 1
ATOM 1505 N N . LEU A 1 192 ? -8.127 -3.273 -13.285 1.00 89.94 192 LEU A N 1
ATOM 1506 C CA . LEU A 1 192 ? -8.235 -3.872 -11.954 1.00 89.94 192 LEU A CA 1
ATOM 1507 C C . LEU A 1 192 ? -9.642 -4.437 -11.722 1.00 89.94 192 LEU A C 1
ATOM 1509 O O . LEU A 1 192 ? -9.715 -5.544 -11.147 1.00 89.94 192 LEU A O 1
#

Sequence (192 aa):
MPNDEELSYLLKWLASCLDGLKTNEIFTILTGSGRNGKGVFCELMYVTMGLSEGYAHTIQSSMLTSERPSSSSPCPDLLNLQGKRWVCGSEPEKNNTINGGFVKFLTGNDKISGRYCHQNSEENIYPQHS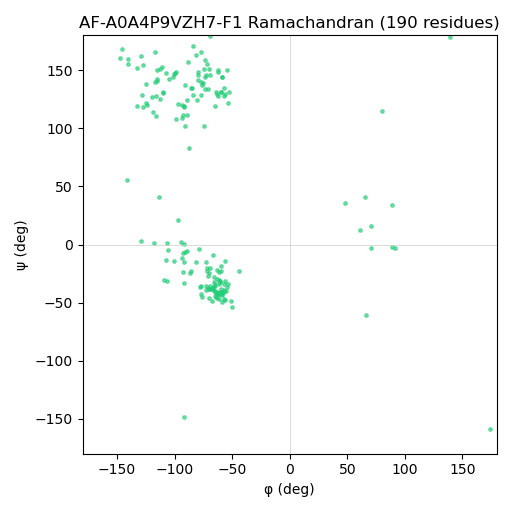LVIQCNAIPSLYGENDAIWDRGGIIEFIYKFVDESVGVFQRKIDRGLKEKVKTWGPQFMLIL

Nearest PDB structures (foldseek):
  8iqi-assembly1_A  TM=7.938E-01  e=3.031E-13  African swine fever virus BA71V
  8iqi-assembly1_B  TM=8.825E-01  e=2.564E-11  African swine fever virus BA71V
  8iqi-assembly1_D  TM=7.800E-01  e=5.840E-12  African swine fever virus BA71V
  8wvz-assembly1_D  TM=7.770E-01  e=3.149E-10  African swine fever virus
  8iqi-assembly1_F  TM=7.851E-01  e=8.813E-10  African swine fever virus BA71V

Radius of gyration: 17.42 Å; Cα contacts (8 Å, |Δi|>4): 352; chains: 1; bounding box: 41×35×46 Å

pLDDT: mean 87.89, std 8.81, range [54.19, 96.69]

Mean predicted aligned error: 5.4 Å

InterPro domains:
  IPR014015 Helicase, superfamily 3, DNA virus [PS51206] (5-170)
  IPR027417 P-loop containing nucleoside triphosphate hydrolase [G3DSA:3.40.50.300] (2-178)
  IPR051620 ORF904-like, C-terminal domain [PTHR35372] (2-183)

Solvent-accessible surface area (backbone atoms only — not comparable to full-atom values): 10555 Å² total; per-residue (Å²): 114,98,47,70,66,60,41,49,51,51,45,54,52,55,29,51,28,70,79,32,68,63,90,69,35,42,36,33,38,42,34,33,60,86,58,32,52,66,70,58,52,52,47,33,49,28,47,44,44,28,58,73,84,42,27,13,41,76,45,60,30,65,69,45,48,41,80,76,77,57,62,88,38,68,37,48,80,65,60,68,42,52,77,17,19,40,34,40,26,51,54,54,61,94,89,54,46,32,28,43,69,45,51,49,56,60,26,30,82,55,76,48,55,22,20,46,80,99,50,89,62,77,46,78,39,56,55,21,38,36,41,34,36,43,31,68,64,90,70,56,65,41,87,80,61,74,72,57,59,79,22,48,45,78,46,74,34,75,42,32,49,32,89,74,55,82,53,95,50,36,34,67,54,66,89,60,48,74,68,54,38,68,72,40,15,73,65,50,56,76,74,75

Organism: NCBI:txid388810